Protein AF-A0A8S9V0M6-F1 (afdb_monomer)

InterPro domains:
  IPR008901 Alkaline ceramidase [PF05875] (16-91)
  IPR008901 Alkaline ceramidase [PF05875] (95-167)
  IPR044219 Alkaline ceramidase, plant [PTHR46852] (86-183)

Sequence (195 aa):
MATTNMRSSTPTGYWGPPTSTIDWCELNYEHSFYIAEFWNTISNSLFVLLGLYGLYRSIKMGFEPRFHLQFIGVMVTGFGSAMLHGRLCMHYAEVKDVKARAVARSYVTSSLIGFAFWLMDYHYCHIVRELPINPQGHAWWHMFMGISTYHGPIFMQYVRMEQLKKKVRIHDTCIGIQTIVVENIGPDSPKKPKH

Organism: Phytophthora infestans (NCBI:txid4787)

Secondary structure (DSSP, 8-state):
------------BTTBS---S---SSPTTSS-SS-SSHHHHHHTHHHHHHHHHHHHHHHHTT--HHHHHHHHHHHHHHHHHHHHHHH---HHHH---HHHHHHHHHHHHHHHHHHHHHHHHHHHHHHHHHSSS---HHHHHHHHHHHHHHHHHHHHHHHHHHHTT--EEEEE-TTS-EEEEE----TTPPPPPP-

Radius of gyration: 22.83 Å; Cα contacts (8 Å, |Δi|>4): 213; chains: 1; bounding box: 46×55×74 Å

Foldseek 3Di:
DDDPPPPPPQDAAPLGDQDAPDDDPARQQPPHSQFTRVCQLVVLVVLQVVLVVQLVVCVVVPHDVVSNVVSVVSNVVSVVRNVCRRNSDPPLVVDPDPVLVVLVCLLVVLQVQLVVLVVCCVPVVVVLVPDPDRPPSNVSSVVSVVSNVQSVVQSVVVSSCVSVVFDKDWDQDPVRDTHIDTDDPDVDDDDDDDD

Nearest PDB structures (foldseek):
  6yxh-assembly1_A  TM=4.788E-01  e=1.656E-06  Homo sapiens
  2hr5-assembly1_A  TM=2.733E-01  e=1.697E+00  Pyrococcus furiosus
  8k6n-assembly1_E  TM=1.857E-01  e=1.277E+00  Homo sapiens

pLDDT: mean 81.8, std 14.85, range [33.25, 96.5]

Structure (mmCIF, N/CA/C/O backbone):
data_AF-A0A8S9V0M6-F1
#
_entry.id   AF-A0A8S9V0M6-F1
#
loop_
_atom_site.group_PDB
_atom_site.id
_atom_site.type_symbol
_atom_site.label_atom_id
_atom_site.label_alt_id
_atom_site.label_comp_id
_atom_site.label_asym_id
_atom_site.label_entity_id
_atom_site.label_seq_id
_atom_site.pdbx_PDB_ins_code
_atom_site.Cartn_x
_atom_site.Cartn_y
_atom_site.Cartn_z
_atom_site.occupancy
_atom_site.B_iso_or_equiv
_atom_site.auth_seq_id
_atom_site.auth_comp_id
_atom_site.auth_asym_id
_atom_site.auth_atom_id
_atom_site.pdbx_PDB_model_num
ATOM 1 N N . MET A 1 1 ? -14.446 22.903 46.133 1.00 35.00 1 MET A N 1
ATOM 2 C CA . MET A 1 1 ? -13.955 22.974 44.741 1.00 35.00 1 MET A CA 1
ATOM 3 C C . MET A 1 1 ? -13.812 21.551 44.231 1.00 35.00 1 MET A C 1
ATOM 5 O O . MET A 1 1 ? -12.884 20.867 44.634 1.00 35.00 1 MET A O 1
ATOM 9 N N 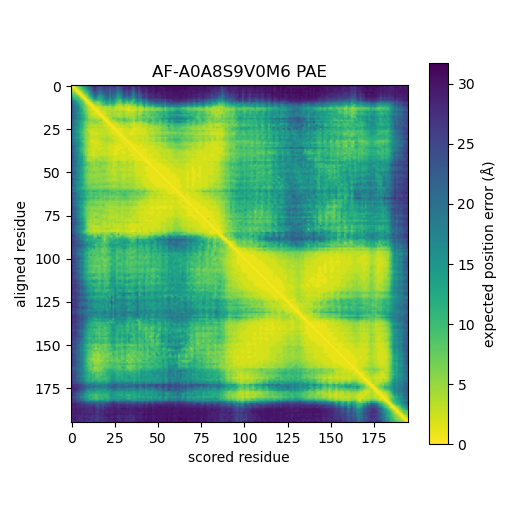. ALA A 1 2 ? -14.787 21.072 43.459 1.00 33.25 2 ALA A N 1
ATOM 10 C CA . ALA A 1 2 ? -14.703 19.769 42.811 1.00 33.25 2 ALA A CA 1
ATOM 11 C C . ALA A 1 2 ? -13.878 19.934 41.530 1.00 33.25 2 ALA A C 1
ATOM 13 O O . ALA A 1 2 ? -14.269 20.683 40.638 1.00 33.25 2 ALA A O 1
ATOM 14 N N . THR A 1 3 ? -12.719 19.288 41.467 1.00 36.12 3 THR A N 1
ATOM 15 C CA . THR A 1 3 ? -11.932 19.149 40.243 1.00 36.12 3 THR A CA 1
ATOM 16 C C . THR A 1 3 ? -12.675 18.192 39.318 1.00 36.12 3 THR A C 1
ATOM 18 O O . THR A 1 3 ? -12.685 16.977 39.513 1.00 36.12 3 THR A O 1
ATOM 21 N N . THR A 1 4 ? -13.365 18.745 38.326 1.00 42.28 4 THR A N 1
ATOM 22 C CA . THR A 1 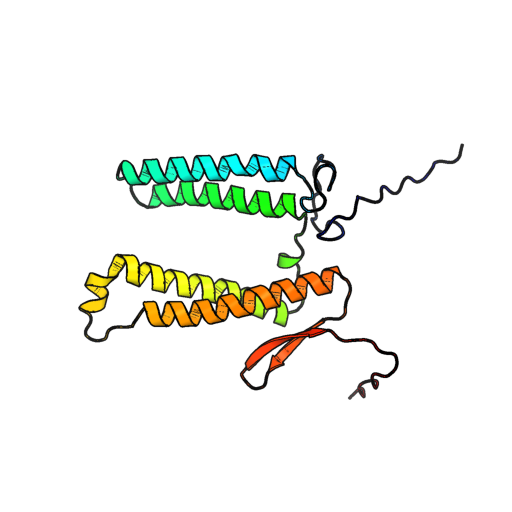4 ? -14.000 17.971 37.264 1.00 42.28 4 THR A CA 1
ATOM 23 C C . THR A 1 4 ? -12.897 17.263 36.485 1.00 42.28 4 THR A C 1
ATOM 25 O O . THR A 1 4 ? -12.119 17.891 35.771 1.00 42.28 4 THR A O 1
ATOM 28 N N . ASN A 1 5 ? -12.812 15.945 36.650 1.00 41.97 5 ASN A N 1
ATOM 29 C CA . ASN A 1 5 ? -11.988 15.062 35.838 1.00 41.97 5 ASN A CA 1
ATOM 30 C C . ASN A 1 5 ? -12.562 15.077 34.408 1.00 41.97 5 ASN A C 1
ATOM 32 O O . ASN A 1 5 ? -13.389 14.239 34.048 1.00 41.97 5 ASN A O 1
ATOM 36 N N . MET A 1 6 ? -12.177 16.069 33.598 1.00 38.78 6 MET A N 1
ATOM 37 C CA . MET A 1 6 ? -12.394 16.045 32.153 1.00 38.78 6 MET A CA 1
ATOM 38 C C . MET A 1 6 ? -11.505 14.947 31.575 1.00 38.78 6 MET A C 1
ATOM 40 O O . MET A 1 6 ? -10.388 15.181 31.125 1.00 38.78 6 MET A O 1
ATOM 44 N N . ARG A 1 7 ? -12.007 13.712 31.590 1.00 40.94 7 ARG A N 1
ATOM 45 C CA . ARG A 1 7 ? -11.573 12.708 30.625 1.00 40.94 7 ARG A CA 1
ATOM 46 C C . ARG A 1 7 ? -12.056 13.238 29.277 1.00 40.94 7 ARG A C 1
ATOM 48 O O . ARG A 1 7 ? -13.242 13.124 28.980 1.00 40.94 7 ARG A O 1
ATOM 55 N N . SER A 1 8 ? -11.182 13.900 28.521 1.00 42.16 8 SER A N 1
ATOM 56 C CA . SER A 1 8 ? -11.472 14.251 27.135 1.00 42.16 8 SER A CA 1
ATOM 57 C C . SER A 1 8 ? -11.743 12.943 26.398 1.00 42.16 8 SER A C 1
ATOM 59 O O . SER A 1 8 ? -10.849 12.147 26.122 1.00 42.16 8 SER A O 1
ATOM 61 N N . SER A 1 9 ? -13.017 12.651 26.160 1.00 54.00 9 SER A N 1
ATOM 62 C CA . SER A 1 9 ? -13.392 11.635 25.195 1.00 54.00 9 SER A CA 1
ATOM 63 C C . SER A 1 9 ? -12.955 12.182 23.845 1.00 54.00 9 SER A C 1
ATOM 65 O O . SER A 1 9 ? -13.624 13.060 23.301 1.00 54.00 9 SER A O 1
ATOM 67 N N . THR A 1 10 ? -11.805 11.734 23.344 1.00 59.00 10 THR A N 1
ATOM 68 C CA . THR A 1 10 ? -11.382 12.029 21.977 1.00 59.00 10 THR A CA 1
ATOM 69 C C . THR A 1 10 ? -12.549 11.679 21.050 1.00 59.00 10 THR A C 1
ATOM 71 O O . THR A 1 10 ? -13.093 10.570 21.167 1.00 59.00 10 THR A O 1
ATOM 74 N N . PRO A 1 11 ? -12.999 12.609 20.187 1.00 67.06 11 PRO A N 1
ATOM 75 C CA . PRO A 1 11 ? -14.086 12.337 19.261 1.00 67.06 11 PRO A CA 1
ATOM 76 C C . PRO A 1 11 ? -13.797 11.048 18.490 1.00 67.06 11 PRO A C 1
ATOM 78 O O . PRO A 1 11 ? -12.725 10.875 17.913 1.00 67.06 11 PRO A O 1
ATOM 81 N N . THR A 1 12 ? -14.726 10.095 18.539 1.00 74.44 12 THR A N 1
ATOM 82 C CA . THR A 1 12 ? -14.559 8.800 17.872 1.00 74.44 12 THR A CA 1
ATOM 83 C C . THR A 1 12 ? -15.137 8.909 16.468 1.00 74.44 12 THR A C 1
ATOM 85 O O . THR A 1 12 ? -16.354 8.929 16.295 1.00 74.44 12 THR A O 1
ATOM 88 N N . GLY A 1 13 ? -14.269 9.024 15.464 1.00 83.00 13 GLY A N 1
ATOM 89 C CA . GLY A 1 13 ? -14.690 9.088 14.067 1.00 83.00 13 GLY A CA 1
ATOM 90 C C . GLY A 1 13 ? -14.870 7.717 13.418 1.00 83.00 13 GLY A C 1
ATOM 91 O O . GLY A 1 13 ? -14.888 6.675 14.082 1.00 83.00 13 GLY A O 1
ATOM 92 N N . TYR A 1 14 ? -14.983 7.703 12.089 1.00 84.62 14 TYR A N 1
ATOM 93 C CA . TYR A 1 14 ? -15.296 6.502 11.304 1.00 84.62 14 TYR A CA 1
ATOM 94 C C . TYR A 1 14 ? -14.352 5.308 11.568 1.00 84.62 14 TYR A C 1
ATOM 96 O O . TYR A 1 14 ? -14.793 4.147 11.616 1.00 84.62 14 TYR A O 1
ATOM 104 N N . TRP A 1 15 ? -13.055 5.577 11.760 1.00 81.50 15 TRP A N 1
ATOM 105 C CA . TRP A 1 15 ? -12.023 4.549 11.954 1.00 81.50 15 TRP A CA 1
ATOM 106 C C . TRP A 1 15 ? -11.965 3.981 13.377 1.00 81.50 15 TRP A C 1
ATOM 108 O O . TRP A 1 15 ? -11.235 3.020 13.609 1.00 81.50 15 TRP A O 1
ATOM 118 N N . GLY A 1 16 ? -12.781 4.500 14.298 1.00 79.38 16 GLY A N 1
ATOM 119 C CA . GLY A 1 16 ? -12.764 4.115 15.705 1.00 79.38 16 GLY A CA 1
ATOM 120 C C . GLY A 1 16 ? -11.790 4.962 16.534 1.00 79.38 16 GLY A C 1
ATOM 121 O O . GLY A 1 16 ? -11.356 6.023 16.080 1.00 79.38 16 GLY A O 1
ATOM 122 N N . PRO A 1 17 ? -11.494 4.544 17.777 1.00 79.19 17 PRO A N 1
ATOM 123 C CA . PRO A 1 17 ? -10.578 5.275 18.643 1.00 79.19 17 PRO A CA 1
ATOM 124 C C . PRO A 1 17 ? -9.154 5.266 18.059 1.00 79.19 17 PRO A C 1
ATOM 126 O O . PRO A 1 17 ? -8.752 4.240 17.501 1.00 79.19 17 PRO A O 1
ATOM 129 N N . PRO A 1 18 ? -8.388 6.362 18.201 1.00 78.44 18 PRO A N 1
ATOM 130 C CA . PRO A 1 18 ? -7.001 6.415 17.753 1.00 78.44 18 PRO A CA 1
ATOM 131 C C . PRO A 1 18 ? -6.157 5.283 18.348 1.00 78.44 18 PRO A C 1
ATOM 133 O O . PRO A 1 18 ? -6.244 5.006 19.546 1.00 78.44 18 PRO A O 1
ATOM 136 N N . THR A 1 19 ? -5.353 4.621 17.512 1.00 77.38 19 THR A N 1
ATOM 137 C CA . THR A 1 19 ? -4.452 3.532 17.939 1.00 77.38 19 THR A CA 1
ATOM 138 C C . THR A 1 19 ? -2.982 3.838 17.664 1.00 77.38 19 THR A C 1
ATOM 140 O O . THR A 1 19 ? -2.138 2.965 17.841 1.00 77.38 19 THR A O 1
ATOM 143 N N . SER A 1 20 ? -2.655 5.028 17.159 1.00 74.44 20 SER A N 1
ATOM 144 C CA . SER A 1 20 ? -1.269 5.467 17.021 1.00 74.44 20 SER A CA 1
ATOM 145 C C . SER A 1 20 ? -0.640 5.693 18.399 1.00 74.44 20 SER A C 1
ATOM 147 O O . SER A 1 20 ? -1.303 6.076 19.360 1.00 74.44 20 SER A O 1
ATOM 149 N N . THR A 1 21 ? 0.668 5.468 18.499 1.00 74.00 21 THR A N 1
ATOM 150 C CA . THR A 1 21 ? 1.438 5.776 19.714 1.00 74.00 21 THR A CA 1
ATOM 151 C C . THR A 1 21 ? 1.637 7.278 19.923 1.00 74.00 21 THR A C 1
ATOM 153 O O . THR A 1 21 ? 1.928 7.703 21.038 1.00 74.00 21 THR A O 1
ATOM 156 N N . ILE A 1 22 ? 1.502 8.067 18.853 1.00 75.81 22 ILE A N 1
ATOM 157 C CA . ILE A 1 22 ? 1.666 9.520 18.830 1.00 75.81 22 ILE A CA 1
ATOM 158 C C . ILE A 1 22 ? 0.393 10.136 18.237 1.00 75.81 22 ILE A C 1
ATOM 160 O O . ILE A 1 22 ? -0.092 9.677 17.200 1.00 75.81 22 ILE A O 1
ATOM 164 N N . ASP A 1 23 ? -0.112 11.166 18.905 1.00 81.81 23 ASP A N 1
ATOM 165 C CA . ASP A 1 23 ? -1.223 12.034 18.502 1.00 81.81 23 ASP A CA 1
ATOM 166 C C . ASP A 1 23 ? -0.656 13.461 18.453 1.00 81.81 23 ASP A C 1
ATOM 168 O O . ASP A 1 23 ? 0.052 13.855 19.391 1.00 81.81 23 ASP A O 1
ATOM 172 N N . TRP A 1 24 ? -0.842 14.191 17.349 1.00 84.25 24 TRP A N 1
ATOM 173 C CA . TRP A 1 24 ? -0.259 15.529 17.216 1.00 84.25 24 TRP A CA 1
ATOM 174 C C . TRP A 1 24 ? -1.202 16.592 17.792 1.00 84.25 24 TRP A C 1
ATOM 176 O O . TRP A 1 24 ? -2.196 16.303 18.446 1.00 84.25 24 TRP A O 1
ATOM 186 N N . CYS A 1 25 ? -0.836 17.865 17.630 1.00 89.62 25 CYS A N 1
ATOM 187 C CA . CYS A 1 25 ? -1.580 18.983 18.212 1.00 89.62 25 CYS A CA 1
ATOM 188 C C . CYS A 1 25 ? -2.951 19.218 17.540 1.00 89.62 25 CYS A C 1
ATOM 190 O O . CYS A 1 25 ? -3.807 19.880 18.121 1.00 89.62 25 CYS A O 1
ATOM 192 N N . GLU A 1 26 ? -3.154 18.728 16.311 1.00 87.75 26 GLU A N 1
ATOM 193 C CA . GLU A 1 26 ? -4.404 18.938 15.575 1.00 87.75 26 GLU A CA 1
ATOM 194 C C . GLU A 1 26 ? -5.555 18.143 16.210 1.00 87.75 26 GLU A C 1
ATOM 196 O O . GLU A 1 26 ? -5.393 16.991 16.604 1.00 87.75 26 GLU A O 1
ATOM 201 N N . LEU A 1 27 ? -6.741 18.752 16.315 1.00 86.88 27 LEU A N 1
ATOM 202 C CA . LEU A 1 27 ? -7.890 18.088 16.920 1.00 86.88 27 LEU A CA 1
ATOM 203 C C . LEU A 1 27 ? -8.448 16.988 16.008 1.00 86.88 27 LEU A C 1
ATOM 205 O O . LEU A 1 27 ? -8.844 17.216 14.864 1.00 86.88 27 LEU A O 1
ATOM 209 N N . ASN A 1 28 ? -8.561 15.790 16.578 1.00 88.81 28 ASN A N 1
ATOM 210 C CA . ASN A 1 28 ? -9.088 14.616 15.897 1.00 88.81 28 ASN A CA 1
ATOM 211 C C . ASN A 1 28 ? -10.569 14.772 15.495 1.00 88.81 28 ASN A C 1
ATOM 213 O O . ASN A 1 28 ? -11.436 15.014 16.336 1.00 88.81 28 ASN A O 1
ATOM 217 N N . TYR A 1 29 ? -10.857 14.533 14.214 1.00 87.56 29 TYR A N 1
ATOM 218 C CA . TYR A 1 29 ? -12.172 14.559 13.568 1.00 87.56 29 TYR A CA 1
ATOM 219 C C . TYR A 1 29 ? -12.923 15.899 13.685 1.00 87.56 29 TYR A C 1
ATOM 221 O O . TYR A 1 29 ? -14.150 15.926 13.580 1.00 87.56 29 TYR A O 1
ATOM 229 N N . GLU A 1 30 ? -12.211 17.018 13.870 1.00 90.12 30 GLU A N 1
ATOM 230 C CA . GLU A 1 30 ? -12.816 18.356 13.980 1.00 90.12 30 GLU A CA 1
ATOM 231 C C . GLU A 1 30 ? -13.500 18.793 12.674 1.00 90.12 30 GLU A C 1
ATOM 233 O O . GLU A 1 30 ? -14.632 19.276 12.678 1.00 90.12 30 GLU A O 1
ATOM 238 N N . HIS A 1 31 ? -12.826 18.589 11.538 1.00 89.94 31 HIS A N 1
ATOM 239 C CA . HIS A 1 31 ? -13.293 19.056 10.228 1.00 89.94 31 HIS A CA 1
ATOM 240 C C . HIS A 1 31 ? -13.968 17.972 9.377 1.00 89.94 31 HIS A C 1
ATOM 242 O O . HIS A 1 31 ? -14.641 18.284 8.394 1.00 89.94 31 HIS A O 1
ATOM 248 N N . SER A 1 32 ? -13.787 16.691 9.709 1.00 89.06 32 SER A N 1
ATOM 249 C CA . SER A 1 32 ? -14.357 15.574 8.954 1.00 89.06 32 SER A CA 1
ATOM 250 C C . SER A 1 32 ? -14.566 14.356 9.841 1.00 89.06 32 SER A C 1
ATOM 252 O O . SER A 1 32 ? -13.700 13.998 10.626 1.00 89.06 32 SER A O 1
ATOM 254 N N . PHE A 1 33 ? -15.674 13.641 9.642 1.00 87.62 33 PHE A N 1
ATOM 255 C CA . PHE A 1 33 ? -15.921 12.356 10.308 1.00 87.62 33 PHE A CA 1
ATOM 256 C C . PHE A 1 33 ? -15.017 11.217 9.790 1.00 87.62 33 PHE A C 1
ATOM 258 O O . PHE A 1 33 ? -14.857 10.189 10.453 1.00 87.62 33 PHE A O 1
ATOM 265 N N . TYR A 1 34 ? -14.426 11.382 8.600 1.00 87.56 34 TYR A N 1
ATOM 266 C CA . TYR A 1 34 ? -13.633 10.347 7.923 1.00 87.56 34 TYR A CA 1
ATOM 267 C C . TYR A 1 34 ? -12.119 10.537 8.044 1.00 87.56 34 TYR A C 1
ATOM 269 O O . TYR A 1 34 ? -11.382 9.578 7.812 1.00 87.56 34 TYR A O 1
ATOM 277 N N .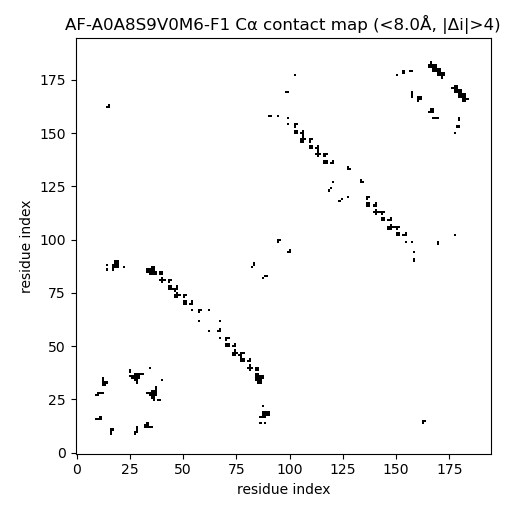 ILE A 1 35 ? -11.665 11.751 8.361 1.00 88.62 35 ILE A N 1
ATOM 278 C CA . ILE A 1 35 ? -10.250 12.125 8.437 1.00 88.62 35 ILE A CA 1
ATOM 279 C C . ILE A 1 35 ? -9.978 12.589 9.866 1.00 88.62 35 ILE A C 1
ATOM 281 O O . ILE A 1 35 ? -10.623 13.535 10.310 1.00 88.62 35 ILE A O 1
ATOM 285 N N . ALA A 1 36 ? -9.060 11.916 10.565 1.00 87.56 36 ALA A N 1
ATOM 286 C CA . ALA A 1 36 ? -8.723 12.240 11.950 1.00 87.56 36 ALA A CA 1
ATOM 287 C C . ALA A 1 36 ? -8.048 13.620 12.047 1.00 87.56 36 ALA A C 1
ATOM 289 O O . ALA A 1 36 ? -8.654 14.541 12.576 1.00 87.56 36 ALA A O 1
ATOM 290 N N . GLU A 1 37 ? -6.871 13.813 11.456 1.00 89.06 37 GLU A N 1
ATOM 291 C CA . GLU A 1 37 ? -6.195 15.120 11.429 1.00 89.06 37 GLU A CA 1
ATOM 292 C C . GLU A 1 37 ? -6.277 15.703 10.010 1.00 89.06 37 GLU A C 1
ATOM 294 O O . GLU A 1 37 ? -5.574 15.268 9.090 1.00 89.06 37 GLU A O 1
ATOM 299 N N . PHE A 1 38 ? -7.212 16.625 9.783 1.00 91.00 38 PHE A N 1
ATOM 300 C CA . PHE A 1 38 ? -7.600 17.097 8.452 1.00 91.00 38 PHE A CA 1
ATOM 301 C C . PHE A 1 38 ? -6.490 17.871 7.733 1.00 91.00 38 PHE A C 1
ATOM 303 O O . PHE A 1 38 ? -6.149 17.549 6.590 1.00 91.00 38 PHE A O 1
ATOM 310 N N . TRP A 1 39 ? -5.898 18.861 8.394 1.00 92.75 39 TRP A N 1
ATOM 311 C CA . TRP A 1 39 ? -4.843 19.707 7.845 1.00 92.75 39 TRP A CA 1
ATOM 312 C C . TRP A 1 39 ? -3.527 18.948 7.705 1.00 92.75 39 TRP A C 1
ATOM 314 O O . TRP A 1 39 ? -2.877 19.039 6.656 1.00 92.75 39 TRP A O 1
ATOM 324 N N . ASN A 1 40 ? -3.173 18.119 8.688 1.00 91.44 40 ASN A N 1
ATOM 325 C CA . ASN A 1 40 ? -2.033 17.212 8.592 1.00 91.44 40 ASN A CA 1
ATOM 326 C C . ASN A 1 40 ? -2.212 16.220 7.433 1.00 91.44 40 ASN A C 1
ATOM 328 O O . ASN A 1 40 ? -1.262 15.939 6.710 1.00 91.44 40 ASN A O 1
ATOM 332 N N . THR A 1 41 ? -3.430 15.749 7.151 1.00 90.75 41 THR A N 1
ATOM 333 C CA . THR A 1 41 ? -3.685 14.877 5.991 1.00 90.75 41 THR A CA 1
ATOM 334 C C . THR A 1 41 ? -3.568 15.625 4.662 1.00 90.75 41 THR A C 1
ATOM 336 O O . THR A 1 41 ? -2.871 15.166 3.759 1.00 90.75 41 THR A O 1
ATOM 339 N N . ILE A 1 42 ? -4.232 16.774 4.510 1.00 93.12 42 ILE A N 1
ATOM 340 C CA . ILE A 1 42 ? -4.304 17.486 3.221 1.00 93.12 42 ILE A CA 1
ATOM 341 C C . ILE A 1 42 ? -2.972 18.125 2.837 1.00 93.12 42 ILE A C 1
ATOM 343 O O . ILE A 1 42 ? -2.620 18.135 1.655 1.00 93.12 42 ILE A O 1
ATOM 347 N N . SER A 1 43 ? -2.201 18.618 3.805 1.00 92.19 43 SER A N 1
ATOM 348 C CA . SER A 1 43 ? -0.883 19.217 3.549 1.00 92.19 43 SER A CA 1
ATOM 349 C C . SER A 1 43 ? 0.090 18.249 2.858 1.00 92.19 43 SER A C 1
ATOM 351 O O . SER A 1 43 ? 0.919 18.675 2.051 1.00 92.19 43 SER A O 1
ATOM 353 N N . ASN A 1 44 ? -0.076 16.935 3.050 1.00 92.94 44 ASN A N 1
ATOM 354 C CA . ASN A 1 44 ? 0.700 15.909 2.351 1.00 92.94 44 ASN A CA 1
ATOM 355 C C . ASN A 1 44 ? 0.462 15.862 0.829 1.00 92.94 44 ASN A C 1
ATOM 357 O O . ASN A 1 44 ? 1.290 15.313 0.098 1.00 92.94 44 ASN A O 1
ATOM 361 N N . SER A 1 45 ? -0.612 16.474 0.315 1.00 91.38 45 SER A N 1
ATOM 362 C CA . SER A 1 45 ? -0.825 16.623 -1.134 1.00 91.38 45 SER A CA 1
ATOM 363 C C . SER A 1 45 ? 0.338 17.346 -1.824 1.00 91.38 45 SER A C 1
ATOM 365 O O . SER A 1 45 ? 0.661 17.031 -2.969 1.00 91.38 45 SER A O 1
ATOM 367 N N . LEU A 1 46 ? 1.037 18.243 -1.116 1.00 92.81 46 LEU A N 1
ATOM 368 C CA . LEU A 1 46 ? 2.185 18.969 -1.652 1.00 92.81 46 LEU A CA 1
ATOM 369 C C . LEU A 1 46 ? 3.360 18.038 -1.989 1.00 92.81 46 LEU A C 1
ATOM 371 O O . LEU A 1 46 ? 3.977 18.197 -3.041 1.00 92.81 46 LEU A O 1
ATOM 375 N N . PHE A 1 47 ? 3.631 17.027 -1.155 1.00 91.56 47 PHE A N 1
ATOM 376 C CA . PHE A 1 47 ? 4.649 16.007 -1.438 1.00 91.56 47 PHE A CA 1
ATOM 377 C C . PHE A 1 47 ? 4.332 15.256 -2.734 1.00 91.56 47 PHE A C 1
ATOM 379 O O . PHE A 1 47 ? 5.216 15.037 -3.562 1.00 91.56 47 PHE A O 1
ATOM 386 N N . VAL A 1 48 ? 3.060 14.897 -2.932 1.00 91.12 48 VAL A N 1
ATOM 387 C CA . VAL A 1 48 ? 2.611 14.171 -4.125 1.00 91.12 48 VAL A CA 1
ATOM 388 C C . VAL A 1 48 ? 2.727 15.048 -5.371 1.00 91.12 48 VAL A C 1
ATOM 390 O O . VAL A 1 48 ? 3.306 14.615 -6.365 1.00 91.12 48 VAL A O 1
ATOM 393 N N . LEU A 1 49 ? 2.233 16.288 -5.322 1.00 94.44 49 LEU A N 1
ATOM 394 C CA . LEU A 1 49 ? 2.260 17.207 -6.465 1.00 94.44 49 LEU A CA 1
ATOM 395 C C . LEU A 1 49 ? 3.690 17.579 -6.878 1.00 94.44 49 LEU A C 1
ATOM 397 O O . LEU A 1 49 ? 4.022 17.528 -8.065 1.00 94.44 49 LEU A O 1
ATOM 401 N N . LEU A 1 50 ? 4.556 17.908 -5.914 1.00 93.62 50 LEU A N 1
ATOM 402 C CA . LEU A 1 50 ? 5.956 18.232 -6.193 1.00 93.62 50 LEU A CA 1
ATOM 403 C C . LEU A 1 50 ? 6.747 17.004 -6.652 1.00 93.62 50 LEU A C 1
ATOM 405 O O . LEU A 1 50 ? 7.570 17.121 -7.560 1.00 93.62 50 LEU A O 1
ATOM 409 N N . GLY A 1 51 ? 6.472 15.827 -6.084 1.00 93.25 51 GLY A N 1
ATOM 410 C CA . GLY A 1 51 ? 7.061 14.567 -6.529 1.00 93.25 51 GLY A CA 1
ATOM 411 C C . GLY A 1 51 ? 6.688 14.226 -7.975 1.00 93.25 51 GLY A C 1
ATOM 412 O O . GLY A 1 51 ? 7.571 13.928 -8.776 1.00 93.25 51 GLY A O 1
ATOM 413 N N . LEU A 1 52 ? 5.410 14.370 -8.349 1.00 95.12 52 LEU A N 1
ATOM 414 C CA . LEU A 1 52 ? 4.939 14.178 -9.727 1.00 95.12 52 LEU A CA 1
ATOM 415 C C . LEU A 1 52 ? 5.596 15.159 -10.701 1.00 95.12 52 LEU A C 1
ATOM 417 O O . LEU A 1 52 ? 6.076 14.754 -11.761 1.00 95.12 52 LEU A O 1
ATOM 421 N N . TYR A 1 53 ? 5.644 16.444 -10.341 1.00 95.75 53 TYR A N 1
ATOM 422 C CA . TYR A 1 53 ? 6.285 17.461 -11.170 1.00 95.75 53 TYR A CA 1
ATOM 423 C C . TYR A 1 53 ? 7.785 17.188 -11.346 1.00 95.75 53 TYR A C 1
ATOM 425 O O . TYR A 1 53 ? 8.294 17.226 -12.469 1.00 95.75 53 TYR A O 1
ATOM 433 N N . GLY A 1 54 ? 8.486 16.858 -10.259 1.00 92.50 54 GLY A N 1
ATOM 434 C CA . GLY A 1 54 ? 9.905 16.511 -10.280 1.00 92.50 54 GLY A CA 1
ATOM 435 C C . GLY A 1 54 ? 10.195 15.273 -11.128 1.00 92.50 54 GLY A C 1
ATOM 436 O O . GLY A 1 54 ? 11.088 15.312 -11.974 1.00 92.50 54 GLY A O 1
ATOM 437 N N . LEU A 1 55 ? 9.385 14.218 -10.992 1.00 94.44 55 LEU A N 1
ATOM 438 C CA . LEU A 1 55 ? 9.485 13.005 -11.804 1.00 94.44 55 LEU A CA 1
ATOM 439 C C . LEU A 1 55 ? 9.266 13.299 -13.294 1.00 94.44 55 LEU A C 1
ATOM 441 O O . LEU A 1 55 ? 10.103 12.930 -14.118 1.00 94.44 55 LEU A O 1
ATOM 445 N N . TYR A 1 56 ? 8.195 14.023 -13.640 1.00 96.19 56 TYR A N 1
ATOM 446 C CA . TYR A 1 56 ? 7.912 14.435 -15.019 1.00 96.19 56 TYR A CA 1
ATOM 447 C C . TYR A 1 56 ? 9.090 15.197 -15.634 1.00 96.19 56 TYR A C 1
ATOM 449 O O . TYR A 1 56 ? 9.538 14.893 -16.742 1.00 96.19 56 TYR A O 1
ATOM 457 N N . ARG A 1 57 ? 9.623 16.181 -14.902 1.00 96.50 57 ARG A N 1
ATOM 458 C CA . ARG A 1 57 ? 10.765 16.988 -15.339 1.00 96.50 57 ARG A CA 1
ATOM 459 C C . ARG A 1 57 ? 12.026 16.135 -15.488 1.00 96.50 57 ARG A C 1
ATOM 461 O O . ARG A 1 57 ? 12.717 16.275 -16.493 1.00 96.50 57 ARG A O 1
ATOM 468 N N . SER A 1 58 ? 12.303 15.253 -14.531 1.00 90.81 58 SER A N 1
ATOM 469 C CA . SER A 1 58 ? 13.472 14.370 -14.532 1.00 90.81 58 SER A CA 1
ATOM 470 C C . SER A 1 58 ? 13.478 13.430 -15.743 1.00 90.81 58 SER A C 1
ATOM 472 O O . SER A 1 58 ? 14.491 13.344 -16.435 1.00 90.81 58 SER A O 1
ATOM 474 N N . ILE A 1 59 ? 12.329 12.821 -16.061 1.00 92.94 59 ILE A N 1
ATOM 475 C CA . ILE A 1 59 ? 12.153 11.978 -17.255 1.00 92.94 59 ILE A CA 1
ATOM 476 C C . ILE A 1 59 ? 12.317 12.811 -18.532 1.00 92.94 59 ILE A C 1
ATOM 478 O O . ILE A 1 59 ? 13.073 12.438 -19.424 1.00 92.94 59 ILE A O 1
ATOM 482 N N . LYS A 1 60 ? 11.653 13.973 -18.619 1.00 94.81 60 LYS A N 1
ATOM 483 C CA . LYS A 1 60 ? 11.695 14.835 -19.814 1.00 94.81 60 LYS A CA 1
ATOM 484 C C . LYS A 1 60 ? 13.102 15.344 -20.144 1.00 94.81 60 LYS A C 1
ATOM 486 O O . LYS A 1 60 ? 13.404 15.577 -21.307 1.00 94.81 60 LYS A O 1
ATOM 491 N N . MET A 1 61 ? 13.941 15.544 -19.130 1.00 94.19 61 MET A N 1
ATOM 492 C CA . MET A 1 61 ? 15.324 16.002 -19.294 1.00 94.19 61 MET A CA 1
ATOM 493 C C . MET A 1 61 ? 16.323 14.852 -19.508 1.00 94.19 61 MET A C 1
ATOM 495 O O . MET A 1 61 ? 17.509 15.120 -19.667 1.00 94.19 61 MET A O 1
ATOM 499 N N . GLY A 1 62 ? 15.870 13.594 -19.525 1.00 92.00 62 GLY A N 1
ATOM 500 C CA . GLY A 1 62 ? 16.729 12.438 -19.796 1.00 92.00 62 GLY A CA 1
ATOM 501 C C . GLY A 1 62 ? 17.709 12.105 -18.670 1.00 92.00 62 GLY A C 1
ATOM 502 O O . GLY A 1 62 ? 18.773 11.549 -18.934 1.00 92.00 62 GLY A O 1
ATOM 503 N N . PHE A 1 63 ? 17.384 12.457 -17.421 1.00 89.56 63 PHE A N 1
ATOM 504 C CA . PHE A 1 63 ? 18.212 12.078 -16.274 1.00 89.56 63 PHE A CA 1
ATOM 505 C C . PHE A 1 63 ? 18.190 10.564 -16.037 1.00 89.56 63 PHE A C 1
ATOM 507 O O . PHE A 1 63 ? 17.240 9.872 -16.390 1.00 89.56 63 PHE A O 1
ATOM 514 N N . GLU A 1 64 ? 19.236 10.052 -15.390 1.00 83.62 64 GLU A N 1
ATOM 515 C CA . GLU A 1 64 ? 19.359 8.626 -15.091 1.00 83.62 64 GLU A CA 1
ATOM 516 C C . GLU A 1 64 ? 18.252 8.132 -14.131 1.00 83.62 64 GLU A C 1
ATOM 518 O O . GLU A 1 64 ? 17.868 8.862 -13.207 1.00 83.62 64 GLU A O 1
ATOM 523 N N . PRO A 1 65 ? 17.805 6.862 -14.236 1.00 82.88 65 PRO A N 1
ATOM 524 C CA . PRO A 1 65 ? 16.685 6.330 -13.447 1.00 82.88 65 PRO A CA 1
ATOM 525 C C . PRO A 1 65 ? 16.828 6.449 -11.923 1.00 82.88 65 PRO A C 1
ATOM 527 O O . PRO A 1 65 ? 15.832 6.561 -11.207 1.00 82.88 65 PRO A O 1
ATOM 530 N N . ARG A 1 66 ? 18.064 6.479 -11.407 1.00 81.88 66 ARG A N 1
ATOM 531 C CA . ARG A 1 66 ? 18.343 6.699 -9.977 1.00 81.88 66 ARG A CA 1
ATOM 532 C C . ARG A 1 66 ? 17.773 8.019 -9.449 1.00 81.88 66 ARG A C 1
ATOM 534 O O . ARG A 1 66 ? 17.354 8.072 -8.297 1.00 81.88 66 ARG A O 1
ATOM 541 N N . PHE A 1 67 ? 17.700 9.055 -10.283 1.00 80.25 67 PHE A N 1
ATOM 542 C CA . PHE A 1 67 ? 17.123 10.347 -9.907 1.00 80.25 67 PHE A CA 1
ATOM 543 C C . PHE A 1 67 ? 15.591 10.315 -9.905 1.00 80.25 67 PHE A C 1
ATOM 545 O O . PHE A 1 67 ? 14.957 10.969 -9.083 1.00 80.25 67 PHE A O 1
ATOM 552 N N . HIS A 1 68 ? 14.973 9.498 -10.762 1.00 87.69 68 HIS A N 1
ATOM 553 C CA . HIS A 1 68 ? 13.521 9.296 -10.754 1.00 87.69 68 HIS A CA 1
ATOM 554 C C . HIS A 1 68 ? 13.062 8.631 -9.452 1.00 87.69 68 HIS A C 1
ATOM 556 O O . HIS A 1 68 ? 12.043 9.020 -8.879 1.00 87.69 68 HIS A O 1
ATOM 562 N N . LEU A 1 69 ? 13.851 7.673 -8.949 1.00 79.56 69 LEU A N 1
ATOM 563 C CA . LEU A 1 69 ? 13.561 6.963 -7.705 1.00 79.56 69 LEU A CA 1
ATOM 564 C C . LEU A 1 69 ? 13.469 7.909 -6.498 1.00 79.56 69 LEU A C 1
ATOM 566 O O . LEU A 1 69 ? 12.658 7.679 -5.604 1.00 79.56 69 LEU A O 1
ATOM 570 N N . GLN A 1 70 ? 14.238 9.002 -6.492 1.00 83.31 70 GLN A N 1
ATOM 571 C CA . GLN A 1 70 ? 14.177 10.014 -5.434 1.00 83.31 70 GLN A CA 1
ATOM 572 C C . GLN A 1 70 ? 12.812 10.716 -5.407 1.00 83.31 70 GLN A C 1
ATOM 574 O O . GLN A 1 70 ? 12.198 10.818 -4.347 1.00 83.31 70 GLN A O 1
ATOM 579 N N . PHE A 1 71 ? 12.295 11.134 -6.567 1.00 89.81 71 PHE A N 1
ATOM 580 C CA . PHE A 1 71 ? 10.977 11.774 -6.664 1.00 89.81 71 PHE A CA 1
ATOM 581 C C . PHE A 1 71 ? 9.829 10.809 -6.349 1.00 89.81 71 PHE A C 1
ATOM 583 O O . PHE A 1 71 ? 8.870 11.196 -5.683 1.00 89.81 71 PHE A O 1
ATOM 590 N N . ILE A 1 72 ? 9.957 9.538 -6.744 1.00 88.56 72 ILE A N 1
ATOM 591 C CA . ILE A 1 72 ? 9.024 8.478 -6.334 1.00 88.56 72 ILE A CA 1
ATOM 592 C C . ILE A 1 72 ? 9.043 8.316 -4.807 1.00 88.56 72 ILE A C 1
ATOM 594 O O . ILE A 1 72 ? 7.985 8.245 -4.184 1.00 88.56 72 ILE A O 1
ATOM 598 N N . GLY A 1 73 ? 10.226 8.326 -4.185 1.00 82.44 73 GLY A N 1
ATOM 599 C CA . GLY A 1 73 ? 10.376 8.277 -2.730 1.00 82.44 73 GLY A CA 1
ATOM 600 C C . GLY A 1 73 ? 9.662 9.428 -2.014 1.00 82.44 73 GLY A C 1
ATOM 601 O O . GLY A 1 73 ? 8.963 9.193 -1.032 1.00 82.44 73 GLY A O 1
ATOM 602 N N . VAL A 1 74 ? 9.754 10.655 -2.539 1.00 88.75 74 VAL A N 1
ATOM 603 C CA . VAL A 1 74 ? 9.022 11.822 -2.004 1.00 88.75 74 VAL A CA 1
ATOM 604 C C . VAL A 1 74 ? 7.508 11.595 -2.032 1.00 88.75 74 VAL A C 1
ATOM 606 O O . VAL A 1 74 ? 6.828 11.863 -1.040 1.00 88.75 74 VAL A O 1
ATOM 609 N N . MET A 1 75 ? 6.976 11.054 -3.134 1.00 92.31 75 MET A N 1
ATOM 610 C CA . MET A 1 75 ? 5.549 10.732 -3.239 1.00 92.31 75 MET A CA 1
ATOM 611 C C . MET A 1 75 ? 5.138 9.660 -2.223 1.00 92.31 75 MET A C 1
ATOM 613 O O . MET A 1 75 ? 4.118 9.820 -1.557 1.00 92.31 75 MET A O 1
ATOM 617 N N . VAL A 1 76 ? 5.935 8.595 -2.070 1.00 88.31 76 VAL A N 1
ATOM 618 C CA . VAL A 1 76 ? 5.682 7.521 -1.091 1.00 88.31 76 VAL A CA 1
ATOM 619 C C . VAL A 1 76 ? 5.642 8.072 0.335 1.00 88.31 76 VAL A C 1
ATOM 621 O O . VAL A 1 76 ? 4.724 7.736 1.083 1.00 88.31 76 VAL A O 1
ATOM 624 N N . THR A 1 77 ? 6.572 8.959 0.696 1.00 88.06 77 THR A N 1
ATOM 625 C CA . THR A 1 77 ? 6.577 9.641 1.999 1.00 88.06 77 THR A CA 1
ATOM 626 C C . THR A 1 77 ? 5.290 10.439 2.222 1.00 88.06 77 THR A C 1
ATOM 628 O O . THR A 1 77 ? 4.660 10.294 3.269 1.00 88.06 77 THR A O 1
ATOM 631 N N . GLY A 1 78 ? 4.856 11.221 1.227 1.00 88.75 78 GLY A N 1
ATOM 632 C CA . GLY A 1 78 ? 3.613 11.997 1.301 1.00 88.75 78 GLY A CA 1
ATOM 633 C C . GLY A 1 78 ? 2.368 11.125 1.465 1.00 88.75 78 GLY A C 1
ATOM 634 O O . GLY A 1 78 ? 1.551 11.365 2.351 1.00 88.75 78 GLY A O 1
ATOM 635 N N . PHE A 1 79 ? 2.239 10.071 0.656 1.00 87.94 79 PHE A N 1
ATOM 636 C CA . PHE A 1 79 ? 1.116 9.135 0.762 1.00 87.94 79 PHE A CA 1
ATOM 637 C C . PHE A 1 79 ? 1.093 8.399 2.106 1.00 87.94 79 PHE A C 1
ATOM 639 O O . PHE A 1 79 ? 0.033 8.295 2.723 1.00 87.94 79 PHE A O 1
ATOM 646 N N . GLY A 1 80 ? 2.246 7.917 2.581 1.00 84.94 80 GLY A N 1
ATOM 647 C CA . GLY A 1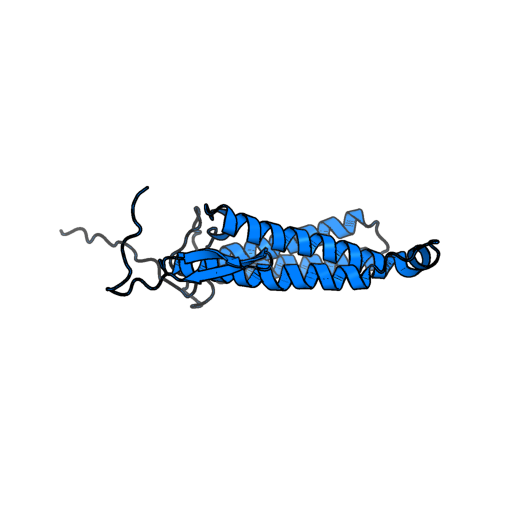 80 ? 2.347 7.235 3.872 1.00 84.94 80 GLY A CA 1
ATOM 648 C C . GLY A 1 80 ? 1.952 8.142 5.039 1.00 84.94 80 GLY A C 1
ATOM 649 O O . GLY A 1 80 ? 1.146 7.749 5.882 1.00 84.94 80 GLY A O 1
ATOM 650 N N . SER A 1 81 ? 2.456 9.376 5.036 1.00 86.69 81 SER A N 1
ATOM 651 C CA . SER A 1 81 ? 2.121 10.403 6.026 1.00 86.69 81 SER A CA 1
ATOM 652 C C . SER A 1 81 ? 0.625 10.755 6.004 1.00 86.69 81 SER A C 1
ATOM 654 O O . SER A 1 81 ? -0.037 10.697 7.040 1.00 86.69 81 SER A O 1
ATOM 656 N N . ALA A 1 82 ? 0.037 10.983 4.821 1.00 88.25 82 ALA A N 1
ATOM 657 C CA . ALA A 1 82 ? -1.398 11.257 4.681 1.00 88.25 82 ALA A CA 1
ATOM 658 C C . ALA A 1 82 ? -2.273 10.115 5.225 1.00 88.25 82 ALA A C 1
ATOM 660 O O . ALA A 1 82 ? -3.294 10.353 5.868 1.00 88.25 82 ALA A O 1
ATOM 661 N N . MET A 1 83 ? -1.883 8.859 4.981 1.00 85.12 83 MET A N 1
ATOM 662 C CA . MET A 1 83 ? -2.614 7.697 5.491 1.00 85.12 83 MET A CA 1
ATOM 663 C C . MET A 1 83 ? -2.550 7.585 7.017 1.00 85.12 83 MET A C 1
ATOM 665 O O . MET A 1 83 ? -3.551 7.198 7.627 1.00 85.12 83 MET A O 1
ATOM 669 N N . LEU A 1 84 ? -1.401 7.913 7.616 1.00 83.94 84 LEU A N 1
ATOM 670 C CA . LEU A 1 84 ? -1.216 7.912 9.065 1.00 83.94 84 LEU A CA 1
ATOM 671 C C . LEU A 1 84 ? -2.092 8.982 9.723 1.00 83.94 84 LEU A C 1
ATOM 673 O O . LEU A 1 84 ? -2.917 8.636 10.562 1.00 83.94 84 LEU A O 1
ATOM 677 N N . HIS A 1 85 ? -1.973 10.239 9.293 1.00 83.12 85 HIS A N 1
ATOM 678 C CA . HIS A 1 85 ? -2.745 11.363 9.837 1.00 83.12 85 HIS A CA 1
ATOM 679 C C . HIS A 1 85 ? -4.251 11.232 9.564 1.00 83.12 85 HIS A C 1
ATOM 681 O O . HIS A 1 85 ? -5.084 11.559 10.406 1.00 83.12 85 HIS A O 1
ATOM 687 N N . GLY A 1 86 ? -4.628 10.669 8.413 1.00 78.94 86 GLY A N 1
ATOM 688 C CA . GLY A 1 86 ? -6.036 10.535 8.054 1.00 78.94 86 GLY A CA 1
ATOM 689 C C . GLY A 1 86 ? -6.780 9.473 8.857 1.00 78.94 86 GLY A C 1
ATOM 690 O O . GLY A 1 86 ? -7.991 9.587 9.040 1.00 78.94 86 GLY A O 1
ATOM 691 N N . ARG A 1 87 ? -6.082 8.439 9.341 1.00 75.81 87 ARG A N 1
ATOM 692 C CA . ARG A 1 87 ? -6.710 7.317 10.062 1.00 75.81 87 ARG A CA 1
ATOM 693 C C . ARG A 1 87 ? -6.320 7.221 11.531 1.00 75.81 87 ARG A C 1
ATOM 695 O O . ARG A 1 87 ? -7.027 6.542 12.269 1.00 75.81 87 ARG A O 1
ATOM 702 N N . LEU A 1 88 ? -5.182 7.798 11.920 1.00 64.00 88 LEU A N 1
ATOM 703 C CA . LEU A 1 88 ? -4.520 7.611 13.217 1.00 64.00 88 LEU A CA 1
ATOM 704 C C . LEU A 1 88 ? -4.464 6.136 13.663 1.00 64.00 88 LEU A C 1
ATOM 706 O O . LEU A 1 88 ? -4.651 5.787 14.830 1.00 64.00 88 LEU A O 1
ATOM 710 N N . CYS A 1 89 ? -4.260 5.236 12.697 1.00 64.06 89 CYS A N 1
ATOM 711 C CA . CYS A 1 89 ? -4.426 3.803 12.896 1.00 64.06 89 CYS A CA 1
ATOM 712 C C . CYS A 1 89 ? -3.179 3.035 12.463 1.00 64.06 89 CYS A C 1
ATOM 714 O O . CYS A 1 89 ? -2.983 2.751 11.280 1.00 64.06 89 CYS A O 1
ATOM 716 N N . MET A 1 90 ? -2.365 2.652 13.450 1.00 63.41 90 MET A N 1
ATOM 717 C CA . MET A 1 90 ? -1.216 1.760 13.256 1.00 63.41 90 MET A CA 1
ATOM 718 C C . MET A 1 90 ? -1.586 0.272 13.359 1.00 63.41 90 MET A C 1
ATOM 720 O O . MET A 1 90 ? -0.741 -0.599 13.162 1.00 63.41 90 MET A O 1
ATOM 724 N N . HIS A 1 91 ? -2.862 -0.036 13.617 1.00 62.44 91 HIS A N 1
ATOM 725 C CA . HIS A 1 91 ? -3.344 -1.391 13.904 1.00 62.44 91 HIS A CA 1
ATOM 726 C C . HIS A 1 91 ? -2.943 -2.418 12.834 1.00 62.44 91 HIS A C 1
ATOM 728 O O . HIS A 1 91 ? -2.614 -3.552 13.163 1.00 62.44 91 HIS A O 1
ATOM 734 N N . TYR A 1 92 ? -2.871 -2.013 11.560 1.00 66.88 92 TYR A N 1
ATOM 735 C CA . TYR A 1 92 ? -2.411 -2.862 10.452 1.00 66.88 92 TYR A CA 1
ATOM 736 C C . TYR A 1 92 ? -0.999 -3.439 10.655 1.00 66.88 92 TYR A C 1
ATOM 738 O O . TYR A 1 92 ? -0.731 -4.558 10.218 1.00 66.88 92 TYR A O 1
ATOM 746 N N . ALA A 1 93 ? -0.100 -2.702 11.313 1.00 66.69 93 ALA A N 1
ATOM 747 C CA . ALA A 1 93 ? 1.265 -3.145 11.603 1.00 66.69 93 ALA A CA 1
ATOM 748 C C . ALA A 1 93 ? 1.377 -3.924 12.925 1.00 66.69 93 ALA A C 1
ATOM 750 O O . ALA A 1 93 ? 2.339 -4.667 13.1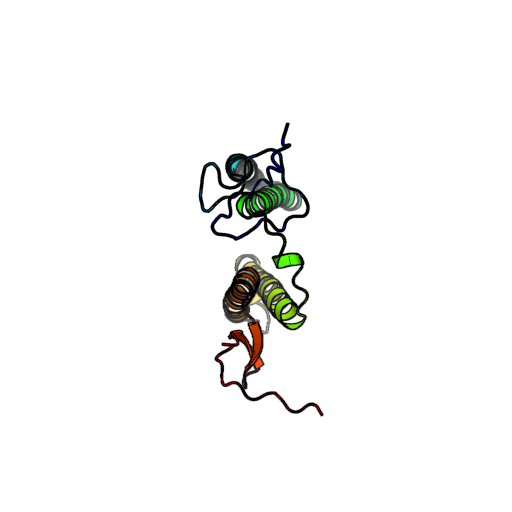21 1.00 66.69 93 ALA A O 1
ATOM 751 N N . GLU A 1 94 ? 0.388 -3.788 13.810 1.00 73.69 94 GLU A N 1
ATOM 752 C CA . GLU A 1 94 ? 0.382 -4.390 15.148 1.00 73.69 94 GLU A CA 1
ATOM 753 C C . GLU A 1 94 ? -0.451 -5.674 15.249 1.00 73.69 94 GLU A C 1
ATOM 755 O O . GLU A 1 94 ? -0.456 -6.315 16.304 1.00 73.69 94 GLU A O 1
ATOM 760 N N . VAL A 1 95 ? -1.117 -6.095 14.164 1.00 81.62 95 VAL A N 1
ATOM 761 C CA . VAL A 1 95 ? -1.882 -7.350 14.128 1.00 81.62 95 VAL A CA 1
ATOM 762 C C . VAL A 1 95 ? -1.011 -8.514 14.616 1.00 81.62 95 VAL A C 1
ATOM 764 O O . VAL A 1 95 ? 0.014 -8.848 14.015 1.00 81.62 95 VAL A O 1
ATOM 767 N N . LYS A 1 96 ? -1.427 -9.154 15.716 1.00 83.69 96 LYS A N 1
ATOM 768 C CA . LYS A 1 96 ? -0.697 -10.277 16.335 1.00 83.69 96 LYS A CA 1
ATOM 769 C C . LYS A 1 96 ? -1.051 -11.635 15.727 1.00 83.69 96 LYS A C 1
ATOM 771 O O . LYS A 1 96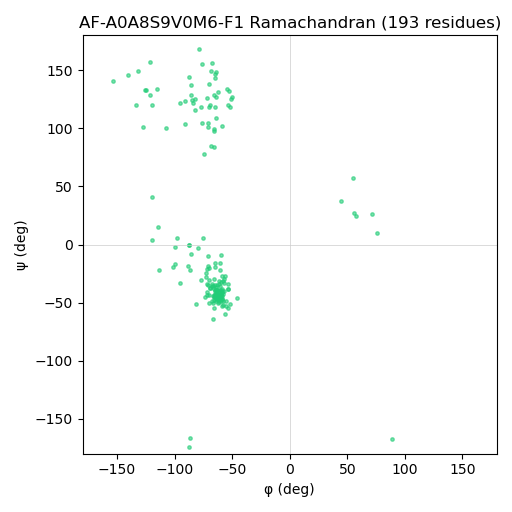 ? -0.252 -12.563 15.833 1.00 83.69 96 LYS A O 1
ATOM 776 N N . ASP A 1 97 ? -2.215 -11.757 15.088 1.00 86.50 97 ASP A N 1
ATOM 777 C CA . ASP A 1 97 ? -2.664 -13.007 14.469 1.00 86.50 97 ASP A CA 1
ATOM 778 C C . ASP A 1 97 ? -1.739 -13.401 13.304 1.00 86.50 97 ASP A C 1
ATOM 780 O O . ASP A 1 97 ? -1.596 -12.687 12.308 1.00 86.50 97 ASP A O 1
ATOM 784 N N . VAL A 1 98 ? -1.105 -14.568 13.438 1.00 89.00 98 VAL A N 1
ATOM 785 C CA . VAL A 1 98 ? -0.160 -15.124 12.462 1.00 89.00 98 VAL A CA 1
ATOM 786 C C . VAL A 1 98 ? -0.818 -15.335 11.098 1.00 89.00 98 VAL A C 1
ATOM 788 O O . VAL A 1 98 ? -0.189 -15.059 10.076 1.00 89.00 98 VAL A O 1
ATOM 791 N N . LYS A 1 99 ? -2.079 -15.780 11.060 1.00 89.69 99 LYS A N 1
ATOM 792 C CA . LYS A 1 99 ? -2.810 -16.010 9.810 1.00 89.69 99 LYS A CA 1
ATOM 793 C C . LYS A 1 99 ? -3.177 -14.695 9.139 1.00 89.69 99 LYS A C 1
ATOM 795 O O . LYS A 1 99 ? -2.949 -14.549 7.944 1.00 89.69 99 LYS A O 1
ATOM 800 N N . ALA A 1 100 ? -3.654 -13.708 9.895 1.00 88.12 100 ALA A N 1
ATOM 801 C CA . ALA A 1 100 ? -3.932 -12.380 9.344 1.00 88.12 100 ALA A CA 1
ATOM 802 C C . ALA A 1 100 ? -2.657 -11.720 8.781 1.00 88.12 100 ALA A C 1
ATOM 804 O O . ALA A 1 100 ? -2.676 -11.147 7.691 1.00 88.12 100 ALA A O 1
ATOM 805 N N . ARG A 1 101 ? -1.515 -11.880 9.465 1.00 89.44 101 ARG A N 1
ATOM 806 C CA . ARG A 1 101 ? -0.204 -11.446 8.951 1.00 89.44 101 ARG A CA 1
ATOM 807 C C . ARG A 1 101 ? 0.221 -12.205 7.696 1.00 89.44 101 ARG A C 1
ATOM 809 O O . ARG A 1 101 ? 0.858 -11.611 6.829 1.00 89.44 101 ARG A O 1
ATOM 816 N N . ALA A 1 102 ? -0.088 -13.498 7.593 1.00 90.44 102 ALA A N 1
ATOM 817 C CA . ALA A 1 102 ? 0.188 -14.287 6.395 1.00 90.44 102 ALA A CA 1
ATOM 818 C C . ALA A 1 102 ? -0.635 -13.789 5.195 1.00 90.44 102 ALA A C 1
ATOM 820 O O . ALA A 1 102 ? -0.053 -13.567 4.134 1.00 90.44 102 ALA A O 1
ATOM 821 N N . VAL A 1 103 ? -1.929 -13.497 5.386 1.00 90.31 103 VAL A N 1
ATOM 822 C CA . VAL A 1 103 ? -2.792 -12.866 4.367 1.00 90.31 103 VAL A CA 1
ATOM 823 C C . VAL A 1 103 ? -2.210 -11.517 3.929 1.00 90.31 103 VAL A C 1
ATOM 825 O O . VAL A 1 103 ? -2.034 -11.281 2.735 1.00 90.31 103 VAL A O 1
ATOM 828 N N . ALA A 1 104 ? -1.831 -10.653 4.877 1.00 89.50 104 ALA A N 1
ATOM 829 C CA . ALA A 1 104 ? -1.232 -9.350 4.574 1.00 89.50 104 ALA A CA 1
ATOM 830 C C . ALA A 1 104 ? 0.091 -9.474 3.797 1.00 89.50 104 ALA A C 1
ATOM 832 O O . ALA A 1 104 ? 0.315 -8.770 2.812 1.00 89.50 104 ALA A O 1
ATOM 833 N N . ARG A 1 105 ? 0.968 -10.402 4.202 1.00 89.88 105 ARG A N 1
ATOM 834 C CA . ARG A 1 105 ? 2.216 -10.696 3.481 1.00 89.88 105 ARG A CA 1
ATOM 835 C C . ARG A 1 105 ? 1.942 -11.228 2.083 1.00 89.88 105 ARG A C 1
ATOM 837 O O . ARG A 1 105 ? 2.614 -10.807 1.147 1.00 89.88 105 ARG A O 1
ATOM 844 N N . SER A 1 106 ? 0.965 -12.118 1.927 1.00 91.25 106 SER A N 1
ATOM 845 C CA . SER A 1 106 ? 0.570 -12.642 0.622 1.00 91.25 106 SER A CA 1
ATOM 846 C C . SER A 1 106 ? 0.058 -11.526 -0.290 1.00 91.25 106 SER A C 1
ATOM 848 O O . SER A 1 106 ? 0.508 -11.436 -1.428 1.00 91.25 106 SER A O 1
ATOM 850 N N . TYR A 1 107 ? -0.780 -10.615 0.217 1.00 91.06 107 TYR A N 1
ATOM 851 C CA . TYR A 1 107 ? -1.228 -9.425 -0.514 1.00 91.06 107 TYR A CA 1
ATOM 852 C C . TYR A 1 107 ? -0.051 -8.581 -1.027 1.00 91.06 107 TYR A C 1
ATOM 854 O O . TYR A 1 107 ? 0.045 -8.312 -2.225 1.00 91.06 107 TYR A O 1
ATOM 862 N N . VAL A 1 108 ? 0.884 -8.207 -0.147 1.00 89.94 108 VAL A N 1
ATOM 863 C CA . VAL A 1 108 ? 2.027 -7.356 -0.527 1.00 89.94 108 VAL A CA 1
ATOM 864 C C . VAL A 1 108 ? 2.959 -8.076 -1.503 1.00 89.94 108 VAL A C 1
ATOM 866 O O . VAL A 1 108 ? 3.317 -7.522 -2.538 1.00 89.94 108 VAL A O 1
ATOM 869 N N . THR A 1 109 ? 3.334 -9.321 -1.204 1.00 92.75 109 THR A N 1
ATOM 870 C CA . THR A 1 109 ? 4.282 -10.083 -2.034 1.00 92.75 109 THR A CA 1
ATOM 871 C C . THR A 1 109 ? 3.722 -10.387 -3.420 1.00 92.75 109 THR A C 1
ATOM 873 O O . THR A 1 109 ? 4.412 -10.144 -4.406 1.00 92.75 109 THR A O 1
ATOM 876 N N . SER A 1 110 ? 2.467 -10.838 -3.522 1.00 91.56 110 SER A N 1
ATOM 877 C CA . SER A 1 110 ? 1.819 -11.080 -4.820 1.00 91.56 110 SER A CA 1
ATOM 878 C C . SER A 1 110 ? 1.671 -9.796 -5.638 1.00 91.56 110 SER A C 1
ATOM 880 O O . SER A 1 110 ? 1.951 -9.814 -6.832 1.00 91.56 110 SER A O 1
ATOM 882 N N . SER A 1 111 ? 1.347 -8.661 -5.007 1.00 92.69 111 SER A N 1
ATOM 883 C CA . SER A 1 111 ? 1.299 -7.361 -5.696 1.00 92.69 111 SER A CA 1
ATOM 884 C C . SER A 1 111 ? 2.649 -6.976 -6.304 1.00 92.69 111 SER A C 1
ATOM 886 O O . SER A 1 111 ? 2.711 -6.553 -7.456 1.00 92.69 111 SER A O 1
ATOM 888 N N . LEU A 1 112 ? 3.739 -7.139 -5.544 1.00 93.25 112 LEU A N 1
ATOM 889 C CA . LEU A 1 112 ? 5.091 -6.805 -6.003 1.00 93.25 112 LEU A CA 1
ATOM 890 C C . LEU A 1 112 ? 5.557 -7.727 -7.135 1.00 93.25 112 LEU A C 1
ATOM 892 O O . LEU A 1 112 ? 6.090 -7.245 -8.133 1.00 93.25 112 LEU A O 1
ATOM 896 N N . ILE A 1 113 ? 5.328 -9.037 -6.999 1.00 94.69 113 ILE A N 1
ATOM 897 C CA . ILE A 1 113 ? 5.677 -10.024 -8.030 1.00 94.69 113 ILE A CA 1
ATOM 898 C C . ILE A 1 113 ? 4.882 -9.755 -9.306 1.00 94.69 113 ILE A C 1
ATOM 900 O O . ILE A 1 113 ? 5.460 -9.705 -10.390 1.00 94.69 113 ILE A O 1
ATOM 904 N N . GLY A 1 114 ? 3.573 -9.530 -9.178 1.00 93.06 114 GLY A N 1
ATOM 905 C CA . GLY A 1 114 ? 2.742 -9.132 -10.300 1.00 93.06 114 GLY A CA 1
ATOM 906 C C . GLY A 1 114 ? 3.324 -7.900 -10.990 1.00 93.06 114 GLY A C 1
ATOM 907 O O . GLY A 1 114 ? 3.567 -7.932 -12.196 1.00 93.06 114 GLY A O 1
ATOM 908 N N . PHE A 1 115 ? 3.570 -6.824 -10.243 1.00 90.62 115 PHE A N 1
ATOM 909 C CA . PHE A 1 115 ? 4.013 -5.563 -10.837 1.00 90.62 115 PHE A CA 1
ATOM 910 C C . PHE A 1 115 ? 5.355 -5.714 -11.560 1.00 90.62 115 PHE A C 1
ATOM 912 O O . PHE A 1 115 ? 5.548 -5.123 -12.620 1.00 90.62 115 PHE A O 1
ATOM 919 N N . ALA A 1 116 ? 6.246 -6.569 -11.052 1.00 92.81 116 ALA A N 1
ATOM 920 C CA . ALA A 1 116 ? 7.481 -6.927 -11.738 1.00 92.81 116 ALA A CA 1
ATOM 921 C C . ALA A 1 116 ? 7.225 -7.625 -13.088 1.00 92.81 116 ALA A C 1
ATOM 923 O O . ALA A 1 116 ? 7.837 -7.243 -14.085 1.00 92.81 116 ALA A O 1
ATOM 924 N N . PHE A 1 117 ? 6.299 -8.590 -13.156 1.00 93.56 117 PHE A N 1
ATOM 925 C CA . PHE A 1 117 ? 5.910 -9.225 -14.424 1.00 93.56 117 PHE A CA 1
ATOM 926 C C . PHE A 1 117 ? 5.268 -8.236 -15.402 1.00 93.56 117 PHE A C 1
ATOM 928 O O . PHE A 1 117 ? 5.562 -8.278 -16.595 1.00 93.56 117 PHE A O 1
ATOM 935 N N . TRP A 1 118 ? 4.440 -7.314 -14.907 1.00 91.06 118 TRP A N 1
ATOM 936 C CA . TRP A 1 118 ? 3.848 -6.263 -15.734 1.00 91.06 118 TRP A CA 1
ATOM 937 C C . TRP A 1 118 ? 4.904 -5.307 -16.298 1.00 91.06 118 TRP A C 1
ATOM 939 O O . TRP A 1 118 ? 4.891 -5.016 -17.492 1.00 91.06 118 TRP A O 1
ATOM 949 N N . LEU A 1 119 ? 5.851 -4.858 -15.467 1.00 88.44 119 LEU A N 1
ATOM 950 C CA . LEU A 1 119 ? 6.964 -4.015 -15.909 1.00 88.44 119 LEU A CA 1
ATOM 951 C C . LEU A 1 119 ? 7.851 -4.731 -16.927 1.00 88.44 119 LEU A C 1
ATOM 953 O O . LEU A 1 119 ? 8.295 -4.107 -17.890 1.00 88.44 119 LEU A O 1
ATOM 957 N N . MET A 1 120 ? 8.107 -6.025 -16.719 1.00 88.56 120 MET A N 1
ATOM 958 C CA . MET A 1 120 ? 8.873 -6.839 -17.654 1.00 88.56 120 MET A CA 1
ATOM 959 C C . MET A 1 120 ? 8.204 -6.868 -19.029 1.00 88.56 120 MET A C 1
ATOM 961 O O . MET A 1 120 ? 8.860 -6.586 -20.030 1.00 88.56 120 MET A O 1
ATOM 965 N N . ASP A 1 121 ? 6.902 -7.139 -19.071 1.00 87.31 121 ASP A N 1
ATOM 966 C CA . ASP A 1 121 ? 6.143 -7.147 -20.318 1.00 87.31 121 ASP A CA 1
ATOM 967 C C . ASP A 1 121 ? 6.036 -5.754 -20.947 1.00 87.31 121 ASP A C 1
ATOM 969 O O . ASP A 1 121 ? 6.101 -5.635 -22.165 1.00 87.31 121 ASP A O 1
ATOM 973 N N . TYR A 1 122 ? 5.919 -4.687 -20.155 1.00 83.69 122 TYR A N 1
ATOM 974 C CA . TYR A 1 122 ? 5.835 -3.325 -20.684 1.00 83.69 122 TYR A CA 1
ATOM 975 C C . TYR A 1 122 ? 7.167 -2.839 -21.286 1.00 83.69 122 TYR A C 1
ATOM 977 O O . TYR A 1 122 ? 7.175 -2.253 -22.367 1.00 83.69 122 TYR A O 1
ATOM 985 N N . HIS A 1 123 ? 8.299 -3.088 -20.616 1.00 89.81 123 HIS A N 1
ATOM 986 C CA . HIS A 1 123 ? 9.605 -2.548 -21.022 1.00 89.81 123 HIS A CA 1
ATOM 987 C C . HIS A 1 123 ? 10.448 -3.495 -21.880 1.00 89.81 123 HIS A C 1
ATOM 989 O O . HIS A 1 123 ? 11.193 -3.032 -22.742 1.00 89.81 123 HIS A O 1
ATOM 995 N N . TYR A 1 124 ? 10.352 -4.806 -21.657 1.00 89.00 124 TYR A N 1
ATOM 996 C CA . TYR A 1 124 ? 11.244 -5.798 -22.265 1.00 89.00 124 TYR A CA 1
ATOM 997 C C . TYR A 1 124 ? 10.527 -6.748 -23.232 1.00 89.00 124 TYR A C 1
ATOM 999 O O . TYR A 1 124 ? 11.112 -7.751 -23.633 1.00 89.00 124 TYR A O 1
ATOM 1007 N N . CYS A 1 125 ? 9.301 -6.424 -23.670 1.00 87.69 125 CYS A N 1
ATOM 1008 C CA . CYS A 1 125 ? 8.510 -7.235 -24.608 1.00 87.69 125 CYS A CA 1
ATOM 1009 C C . CYS A 1 125 ? 9.316 -7.724 -25.818 1.00 87.69 125 CYS A C 1
ATOM 1011 O O . CYS A 1 125 ? 9.267 -8.901 -26.164 1.00 87.69 125 CYS A O 1
ATOM 1013 N N . HIS A 1 126 ? 10.087 -6.831 -26.446 1.00 87.19 126 HIS A N 1
ATOM 1014 C CA . HIS A 1 126 ? 10.873 -7.159 -27.637 1.00 87.19 126 HIS A CA 1
ATOM 1015 C C . HIS A 1 126 ? 11.906 -8.261 -27.371 1.00 87.19 126 HIS A C 1
ATOM 1017 O O . HIS A 1 126 ? 12.001 -9.196 -28.152 1.00 87.19 126 HIS A O 1
ATOM 1023 N N . ILE A 1 127 ? 12.595 -8.205 -26.229 1.00 88.62 127 ILE A N 1
ATOM 1024 C CA . ILE A 1 127 ? 13.607 -9.194 -25.833 1.00 88.62 127 ILE A CA 1
ATOM 1025 C C . ILE A 1 127 ? 12.935 -10.503 -25.400 1.00 88.62 127 ILE A C 1
ATOM 1027 O O . ILE A 1 127 ? 13.336 -11.588 -25.807 1.00 88.62 127 ILE A O 1
ATOM 1031 N N . VAL A 1 128 ? 11.884 -10.409 -24.583 1.00 86.94 128 VAL A N 1
ATOM 1032 C CA . VAL A 1 128 ? 11.198 -11.573 -23.999 1.00 86.94 128 VAL A CA 1
ATOM 1033 C C . VAL A 1 128 ? 10.510 -12.424 -25.072 1.00 86.94 128 VAL A C 1
ATOM 1035 O O . VAL A 1 128 ? 10.415 -13.642 -24.927 1.00 86.94 128 VAL A O 1
ATOM 1038 N N . ARG A 1 129 ? 10.070 -11.808 -26.176 1.00 87.19 129 ARG A N 1
ATOM 1039 C CA . ARG A 1 129 ? 9.472 -12.511 -27.322 1.00 87.19 129 ARG A CA 1
ATOM 1040 C C . ARG A 1 129 ? 10.473 -13.300 -28.162 1.00 87.19 129 ARG A C 1
ATOM 1042 O O . ARG A 1 129 ? 10.054 -14.234 -28.836 1.00 87.19 129 ARG A O 1
ATOM 1049 N N . GLU A 1 130 ? 11.747 -12.922 -28.140 1.00 90.31 130 GLU A N 1
ATOM 1050 C CA . GLU A 1 130 ? 12.817 -13.591 -28.893 1.00 90.31 130 GLU A CA 1
ATOM 1051 C C . GLU A 1 130 ? 13.419 -14.782 -28.133 1.00 90.31 130 GLU A C 1
ATOM 1053 O O . GLU A 1 130 ? 14.203 -15.550 -28.691 1.00 90.31 130 GLU A O 1
ATOM 1058 N N . LEU A 1 131 ? 13.040 -14.973 -26.865 1.00 89.56 131 LEU A N 1
ATOM 1059 C CA . LEU A 1 131 ? 13.457 -16.132 -26.084 1.00 89.56 131 LEU A CA 1
ATOM 1060 C C . LEU A 1 131 ? 12.891 -17.435 -26.678 1.00 89.56 131 LEU A C 1
ATOM 1062 O O . LEU A 1 131 ? 11.753 -17.459 -27.150 1.00 89.56 131 LEU A O 1
ATOM 1066 N N . PRO A 1 132 ? 13.633 -18.556 -26.581 1.00 90.75 132 PRO A N 1
ATOM 1067 C CA . PRO A 1 132 ? 13.192 -19.851 -27.108 1.00 90.75 132 PRO A CA 1
ATOM 1068 C C . PRO A 1 132 ? 11.893 -20.357 -26.462 1.00 90.75 132 PRO A C 1
ATOM 1070 O O . PRO A 1 132 ? 11.190 -21.178 -27.047 1.00 90.75 132 PRO A O 1
ATOM 1073 N N . ILE A 1 133 ? 11.563 -19.871 -25.261 1.00 89.38 133 ILE A N 1
ATOM 1074 C CA . ILE A 1 133 ? 10.303 -20.135 -24.567 1.00 89.38 133 ILE A CA 1
ATOM 1075 C C . ILE A 1 133 ? 9.779 -18.801 -24.035 1.00 89.38 133 ILE A C 1
ATOM 1077 O O . ILE A 1 133 ? 10.444 -18.156 -23.225 1.00 89.38 133 ILE A O 1
ATOM 1081 N N . ASN A 1 134 ? 8.582 -18.400 -24.470 1.00 87.88 134 ASN A N 1
ATOM 1082 C CA . ASN A 1 134 ? 7.936 -17.184 -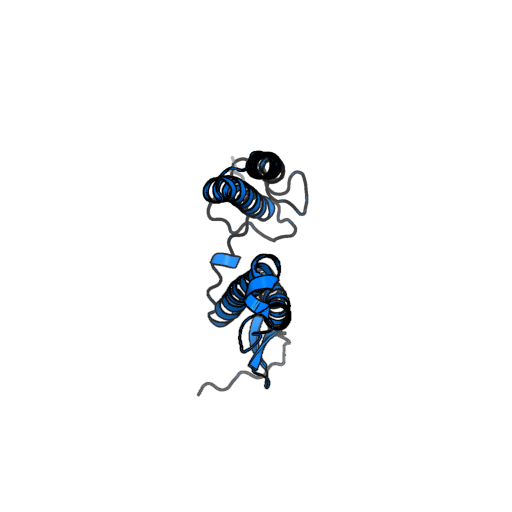23.983 1.00 87.88 134 ASN A CA 1
ATOM 1083 C C . ASN A 1 134 ? 7.337 -17.435 -22.582 1.00 87.88 134 ASN A C 1
ATOM 1085 O O . ASN A 1 134 ? 6.428 -18.262 -22.463 1.00 87.88 134 ASN A O 1
ATOM 1089 N N . PRO A 1 135 ? 7.792 -16.724 -21.533 1.00 86.56 135 PRO A N 1
ATOM 1090 C CA . PRO A 1 135 ? 7.304 -16.913 -20.169 1.00 86.56 135 PRO A CA 1
ATOM 1091 C C . PRO A 1 135 ? 5.870 -16.408 -19.937 1.00 86.56 135 PRO A C 1
ATOM 1093 O O . PRO A 1 135 ? 5.313 -16.697 -18.881 1.00 86.56 135 PRO A O 1
ATOM 1096 N N . GLN A 1 136 ? 5.266 -15.681 -20.889 1.00 90.69 136 GLN A N 1
ATOM 1097 C CA . GLN A 1 136 ? 3.914 -15.110 -20.795 1.00 90.69 136 GLN A CA 1
ATOM 1098 C C . GLN A 1 136 ? 3.735 -14.226 -19.547 1.00 90.69 136 GLN A C 1
ATOM 1100 O O . GLN A 1 136 ? 2.855 -14.469 -18.717 1.00 90.69 136 GLN A O 1
ATOM 1105 N N . GLY A 1 137 ? 4.574 -13.196 -19.388 1.00 89.12 137 GLY A N 1
ATOM 1106 C CA . GLY A 1 137 ? 4.582 -12.336 -18.197 1.00 89.12 137 GLY A CA 1
ATOM 1107 C C . GLY A 1 137 ? 3.215 -11.728 -17.866 1.00 89.12 137 GLY A C 1
ATOM 1108 O O . GLY A 1 137 ? 2.816 -11.719 -16.701 1.00 89.12 137 GLY A O 1
ATOM 1109 N N . HIS A 1 138 ? 2.434 -11.327 -18.873 1.00 92.50 138 HIS A N 1
ATOM 1110 C CA . HIS A 1 138 ? 1.089 -10.786 -18.676 1.00 92.50 138 HIS A CA 1
ATOM 1111 C C . HIS A 1 138 ? 0.118 -11.794 -18.049 1.00 92.50 138 HIS A C 1
ATOM 1113 O O . HIS A 1 138 ? -0.726 -11.426 -17.231 1.00 92.50 138 HIS A O 1
ATOM 1119 N N . ALA A 1 139 ? 0.251 -13.080 -18.385 1.00 93.12 139 ALA A N 1
ATOM 1120 C CA . ALA A 1 139 ? -0.562 -14.125 -17.772 1.00 93.12 139 ALA A CA 1
ATOM 1121 C C . ALA A 1 139 ? -0.230 -14.259 -16.277 1.00 93.12 139 ALA A C 1
ATOM 1123 O O . ALA A 1 139 ? -1.133 -14.302 -15.439 1.00 93.12 139 ALA A O 1
ATOM 1124 N N . TRP A 1 140 ? 1.058 -14.234 -15.924 1.00 93.12 140 TRP A N 1
ATOM 1125 C CA . TRP A 1 140 ? 1.496 -14.250 -14.527 1.00 93.12 140 TRP A CA 1
ATOM 1126 C C . TRP A 1 140 ? 1.056 -13.004 -13.761 1.00 93.12 140 TRP A C 1
ATOM 1128 O O . TRP A 1 140 ? 0.609 -13.125 -12.620 1.00 93.12 140 TRP A O 1
ATOM 1138 N N . TRP A 1 141 ? 1.096 -11.827 -14.389 1.00 92.88 141 TRP A N 1
ATOM 1139 C CA . TRP A 1 141 ? 0.529 -10.601 -13.825 1.00 92.88 141 TRP A CA 1
ATOM 1140 C C . TRP A 1 141 ? -0.924 -10.803 -13.389 1.00 92.88 141 TRP A C 1
ATOM 1142 O O . TRP A 1 141 ? -1.245 -10.540 -12.231 1.00 92.88 141 TRP A O 1
ATOM 1152 N N . HIS A 1 142 ? -1.788 -11.334 -14.262 1.00 92.81 142 HIS A N 1
ATOM 1153 C CA . HIS A 1 142 ? -3.187 -11.593 -13.911 1.00 92.81 142 HIS A CA 1
ATOM 1154 C C . HIS A 1 142 ? -3.337 -12.559 -12.732 1.00 92.81 142 HIS A C 1
ATOM 1156 O O . HIS A 1 142 ? -4.138 -12.299 -11.835 1.00 92.81 142 HIS A O 1
ATOM 1162 N N . MET A 1 143 ? -2.547 -13.636 -12.696 1.00 93.38 143 MET A N 1
ATOM 1163 C CA . MET A 1 143 ? -2.590 -14.614 -11.603 1.00 93.38 143 MET A CA 1
ATOM 1164 C C . MET A 1 143 ? -2.220 -13.980 -10.257 1.00 93.38 143 MET A C 1
ATOM 1166 O O . MET A 1 143 ? -2.964 -14.098 -9.280 1.00 93.38 143 MET A O 1
ATOM 1170 N N . PHE A 1 144 ? -1.095 -13.265 -10.200 1.00 92.31 144 PHE A N 1
ATOM 1171 C CA . PHE A 1 144 ? -0.631 -12.637 -8.962 1.00 92.31 144 PHE A CA 1
ATOM 1172 C C . PHE A 1 144 ? -1.519 -11.468 -8.530 1.00 92.31 144 PHE A C 1
ATOM 1174 O O . PHE A 1 144 ? -1.804 -11.329 -7.339 1.00 92.31 144 PHE A O 1
ATOM 1181 N N . MET A 1 145 ? -2.030 -10.678 -9.475 1.00 90.38 145 MET A N 1
ATOM 1182 C CA . MET A 1 145 ? -2.997 -9.627 -9.162 1.00 90.38 145 MET A CA 1
ATOM 1183 C C . MET A 1 145 ? -4.333 -10.190 -8.692 1.00 90.38 145 MET A C 1
ATOM 1185 O O . MET A 1 145 ? -4.935 -9.613 -7.790 1.00 90.38 145 MET A O 1
ATOM 1189 N N . GLY A 1 146 ? -4.775 -11.337 -9.211 1.00 88.06 146 GLY A N 1
ATOM 1190 C CA . GLY A 1 146 ? -5.944 -12.048 -8.688 1.00 88.06 146 GLY A CA 1
ATOM 1191 C C . GLY A 1 146 ? -5.777 -12.428 -7.213 1.00 88.06 146 GLY A C 1
ATOM 1192 O O . GLY A 1 146 ? -6.646 -12.143 -6.393 1.00 88.06 146 GLY A O 1
ATOM 1193 N N . ILE A 1 147 ? -4.621 -12.989 -6.845 1.00 90.44 147 ILE A N 1
ATOM 1194 C CA . ILE A 1 147 ? -4.308 -13.346 -5.449 1.00 90.44 147 ILE A CA 1
ATOM 1195 C C . ILE A 1 147 ? -4.252 -12.097 -4.557 1.00 90.44 147 ILE A C 1
ATOM 1197 O O . ILE A 1 147 ? -4.851 -12.073 -3.480 1.00 90.44 147 ILE A O 1
ATOM 1201 N N . SER A 1 148 ? -3.564 -11.047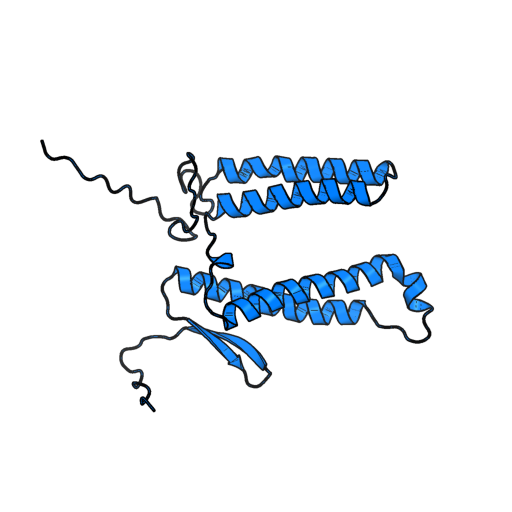 -5.011 1.00 89.50 148 SER A N 1
ATOM 1202 C CA . SER A 1 148 ? -3.467 -9.775 -4.289 1.00 89.50 148 SER A CA 1
ATOM 1203 C C . SER A 1 148 ? -4.849 -9.160 -4.042 1.00 89.50 148 SER A C 1
ATOM 1205 O O . SER A 1 148 ? -5.225 -8.881 -2.901 1.00 89.50 148 SER A O 1
ATOM 1207 N N . THR A 1 149 ? -5.643 -9.007 -5.102 1.00 87.69 149 THR A N 1
ATOM 1208 C CA . THR A 1 149 ? -6.968 -8.376 -5.035 1.00 87.69 149 THR A CA 1
ATOM 1209 C C . THR A 1 149 ? -7.968 -9.167 -4.197 1.00 87.69 149 THR A C 1
ATOM 1211 O O . THR A 1 149 ? -8.922 -8.575 -3.700 1.00 87.69 149 THR A O 1
ATOM 1214 N N . TYR A 1 150 ? -7.728 -10.459 -3.959 1.00 88.19 150 TYR A N 1
ATOM 1215 C CA . TYR A 1 150 ? -8.482 -11.252 -2.993 1.00 88.19 150 TYR A CA 1
ATOM 1216 C C . TYR A 1 150 ? -7.996 -11.048 -1.545 1.00 88.19 150 TYR A C 1
ATOM 1218 O O . TYR A 1 150 ? -8.792 -10.746 -0.654 1.00 88.19 150 TYR A O 1
ATOM 1226 N N . HIS A 1 151 ? -6.690 -11.171 -1.286 1.00 88.44 151 HIS A N 1
ATOM 1227 C CA . HIS A 1 151 ? -6.147 -11.090 0.077 1.00 88.44 151 HIS A CA 1
ATOM 1228 C C . HIS A 1 151 ? -6.199 -9.683 0.691 1.00 88.44 151 HIS A C 1
ATOM 1230 O O . HIS A 1 151 ? -6.372 -9.563 1.906 1.00 88.44 151 HIS A O 1
ATOM 1236 N N . GLY A 1 152 ? -6.098 -8.624 -0.119 1.00 84.62 152 GLY A N 1
ATOM 1237 C CA . GLY A 1 152 ? -6.197 -7.239 0.354 1.00 84.62 152 GLY A CA 1
ATOM 1238 C C . GLY A 1 152 ? -7.510 -6.969 1.107 1.00 84.62 152 GLY A C 1
ATOM 1239 O O . GLY A 1 152 ? -7.471 -6.653 2.299 1.00 84.62 152 GLY A O 1
ATOM 1240 N N . PRO A 1 153 ? -8.684 -7.150 0.473 1.00 87.25 153 PRO A N 1
ATOM 1241 C CA . PRO A 1 153 ? -9.980 -7.009 1.131 1.00 87.25 153 PRO A CA 1
ATOM 1242 C C . PRO A 1 153 ? -10.168 -7.911 2.357 1.00 87.25 153 PRO A C 1
ATOM 1244 O O . PRO A 1 153 ? -10.687 -7.429 3.361 1.00 87.25 153 PRO A O 1
ATOM 1247 N N . ILE A 1 154 ? -9.716 -9.173 2.329 1.00 87.50 154 ILE A N 1
ATOM 1248 C CA . ILE A 1 154 ? -9.822 -10.089 3.484 1.00 87.50 154 ILE A CA 1
ATOM 1249 C C . ILE A 1 154 ? -9.066 -9.539 4.700 1.00 87.50 154 ILE A C 1
ATOM 1251 O O . ILE A 1 154 ? -9.604 -9.517 5.810 1.00 87.50 154 ILE A O 1
ATOM 1255 N N . PHE A 1 155 ? -7.841 -9.042 4.506 1.00 88.19 155 PHE A N 1
ATOM 1256 C CA . PHE A 1 155 ? -7.072 -8.426 5.589 1.00 88.19 155 PHE A CA 1
ATOM 1257 C C . PHE A 1 155 ? -7.734 -7.141 6.109 1.00 88.19 155 PHE A C 1
ATOM 1259 O O . PHE A 1 155 ? -7.849 -6.948 7.320 1.00 88.19 155 PHE A O 1
ATOM 1266 N N . MET A 1 156 ? -8.240 -6.289 5.211 1.00 84.44 156 MET A N 1
ATOM 1267 C CA . MET A 1 156 ? -8.950 -5.063 5.597 1.00 84.44 156 MET A CA 1
ATOM 1268 C C . MET A 1 156 ? -10.237 -5.360 6.381 1.00 84.44 156 MET A C 1
ATOM 1270 O O . MET A 1 156 ? -10.533 -4.685 7.368 1.00 84.44 156 MET A O 1
ATOM 1274 N N . GLN A 1 157 ? -10.986 -6.391 5.980 1.00 85.69 157 GLN A N 1
ATOM 1275 C CA . GLN A 1 157 ? -12.157 -6.876 6.711 1.00 85.69 157 GLN A CA 1
ATOM 1276 C C . GLN A 1 157 ? -11.769 -7.389 8.100 1.00 85.69 157 GLN A C 1
ATOM 1278 O O . GLN A 1 157 ? -12.443 -7.057 9.073 1.00 85.69 157 GLN A O 1
ATOM 1283 N N . TYR A 1 158 ? -10.670 -8.143 8.215 1.00 88.00 158 TYR A N 1
ATOM 1284 C CA . TYR A 1 158 ? -10.175 -8.649 9.499 1.00 88.00 158 TYR A CA 1
ATOM 1285 C C . TYR A 1 158 ? -9.885 -7.504 10.468 1.00 88.00 158 TYR A C 1
ATOM 1287 O O . TYR A 1 158 ? -10.440 -7.469 11.568 1.00 88.00 158 TYR A O 1
ATOM 1295 N N . VAL A 1 159 ? -9.102 -6.520 10.020 1.00 84.38 159 VAL A N 1
ATOM 1296 C CA . VAL A 1 159 ? -8.749 -5.352 10.835 1.00 84.38 159 VAL A CA 1
ATOM 1297 C C . VAL A 1 159 ? -9.993 -4.571 11.247 1.00 84.38 159 VAL A C 1
ATOM 1299 O O . VAL A 1 159 ? -10.146 -4.244 12.423 1.00 84.38 159 VAL A O 1
ATOM 1302 N N . ARG A 1 160 ? -10.934 -4.326 10.325 1.00 84.00 160 ARG A N 1
ATOM 1303 C CA . ARG A 1 160 ? -12.174 -3.612 10.660 1.00 84.00 160 ARG A CA 1
ATOM 1304 C C . ARG A 1 160 ? -12.972 -4.329 11.745 1.00 84.00 160 ARG A C 1
ATOM 1306 O O . ARG A 1 160 ? -13.533 -3.689 12.632 1.00 84.00 160 ARG A O 1
ATOM 1313 N N . MET A 1 161 ? -13.057 -5.648 11.679 1.00 86.06 161 MET A N 1
ATOM 1314 C CA . MET A 1 161 ? -13.827 -6.412 12.653 1.00 86.06 161 MET A CA 1
ATOM 1315 C C . MET A 1 161 ? -13.155 -6.455 14.028 1.00 86.06 161 MET A C 1
ATOM 1317 O O . MET A 1 161 ? -13.853 -6.387 15.042 1.00 86.06 161 MET A O 1
ATOM 1321 N N . GLU A 1 162 ? -11.822 -6.485 14.064 1.00 83.56 162 GLU A N 1
ATOM 1322 C CA . GLU A 1 162 ? -11.047 -6.352 15.298 1.00 83.56 162 GLU A CA 1
ATOM 1323 C C . GLU A 1 162 ? -11.240 -4.964 15.937 1.00 83.56 162 GLU A C 1
ATOM 1325 O O . GLU A 1 162 ? -11.515 -4.875 17.135 1.00 83.56 162 GLU A O 1
ATOM 1330 N N . GLN A 1 163 ? -11.232 -3.887 15.138 1.00 79.75 163 GLN A N 1
ATOM 1331 C CA . GLN A 1 163 ? -11.549 -2.525 15.603 1.00 79.75 163 GLN A CA 1
ATOM 1332 C C . GLN A 1 163 ? -12.962 -2.422 16.198 1.00 79.75 163 GLN A C 1
ATOM 1334 O O . GLN A 1 163 ? -13.176 -1.749 17.205 1.00 79.75 163 GLN A O 1
ATOM 1339 N N . LEU A 1 164 ? -13.931 -3.129 15.606 1.00 82.88 164 LEU A N 1
ATOM 1340 C CA . LEU A 1 164 ? -15.302 -3.234 16.117 1.00 82.88 164 LEU A CA 1
ATOM 1341 C C . LEU A 1 164 ? -15.431 -4.170 17.335 1.00 82.88 164 LEU A C 1
ATOM 1343 O O . LEU A 1 164 ? -16.549 -4.427 17.783 1.00 82.88 164 LEU A O 1
ATOM 1347 N N . LYS A 1 165 ? -14.317 -4.689 17.872 1.00 83.12 165 LYS A N 1
ATOM 1348 C CA . LYS A 1 165 ? -14.257 -5.628 19.007 1.00 83.12 165 LYS A CA 1
ATOM 1349 C C . LYS A 1 165 ? -15.075 -6.909 18.792 1.00 83.12 165 LYS A C 1
ATOM 1351 O O . LYS A 1 165 ? -15.536 -7.525 19.754 1.00 83.12 165 LYS A O 1
ATOM 1356 N N . LYS A 1 166 ? -15.268 -7.330 17.539 1.00 84.50 166 LYS A N 1
ATOM 1357 C CA . LYS A 1 166 ? -15.946 -8.590 17.206 1.00 84.50 166 LYS A CA 1
ATOM 1358 C C . LYS A 1 166 ? -14.933 -9.734 17.182 1.00 84.50 166 LYS A C 1
ATOM 1360 O O . LYS A 1 166 ? -13.800 -9.552 16.744 1.00 84.50 166 LYS A O 1
ATOM 1365 N N . LYS A 1 167 ? -15.340 -10.933 17.617 1.00 85.12 167 LYS A N 1
ATOM 1366 C CA . LYS A 1 167 ? -14.499 -12.130 17.465 1.00 85.12 167 LYS A CA 1
ATOM 1367 C C . LYS A 1 167 ? -14.409 -12.511 15.991 1.00 85.12 167 LYS A C 1
ATOM 1369 O O . LYS A 1 167 ? -15.422 -12.828 15.366 1.00 85.12 167 LYS A O 1
ATOM 1374 N N . VAL A 1 168 ? -13.191 -12.512 15.466 1.00 88.06 168 VAL A N 1
ATOM 1375 C CA . VAL A 1 168 ? -12.885 -12.924 14.097 1.00 88.06 168 VAL A CA 1
ATOM 1376 C C . VAL A 1 168 ? -11.722 -13.892 14.068 1.00 88.06 168 VAL A C 1
ATOM 1378 O O . VAL A 1 168 ? -10.831 -13.832 14.913 1.00 88.06 168 VAL A O 1
ATOM 1381 N N . ARG A 1 169 ? -11.740 -14.790 13.084 1.00 87.44 169 ARG A N 1
ATOM 1382 C CA . ARG A 1 169 ? -10.632 -15.698 12.783 1.00 87.44 169 ARG A CA 1
ATOM 1383 C C . ARG A 1 169 ? -10.465 -15.830 11.277 1.00 87.44 169 ARG A C 1
ATOM 1385 O O . ARG A 1 169 ? -11.449 -15.834 10.537 1.00 87.44 169 ARG A O 1
ATOM 1392 N N . ILE A 1 170 ? -9.220 -15.988 10.840 1.00 88.75 170 ILE A N 1
ATOM 1393 C CA . ILE A 1 170 ? -8.913 -16.421 9.477 1.00 88.75 170 ILE A CA 1
ATOM 1394 C C . ILE A 1 170 ? -9.015 -17.949 9.412 1.00 88.75 170 ILE A C 1
ATOM 1396 O O . ILE A 1 170 ? -8.385 -18.672 10.193 1.00 88.75 170 ILE A O 1
ATOM 1400 N N . HIS A 1 171 ? -9.835 -18.436 8.489 1.00 87.44 171 HIS A N 1
ATOM 1401 C CA . HIS A 1 171 ? -10.105 -19.847 8.264 1.00 87.44 171 HIS A CA 1
ATOM 1402 C C . HIS A 1 171 ? -9.595 -20.265 6.884 1.00 87.44 171 HIS A C 1
ATOM 1404 O O . HIS A 1 171 ? -9.859 -19.596 5.887 1.00 87.44 171 HIS A O 1
ATOM 1410 N N . ASP A 1 172 ? -8.897 -21.395 6.821 1.00 85.06 172 ASP A N 1
ATOM 1411 C CA . ASP A 1 172 ? -8.421 -21.971 5.567 1.00 85.06 172 ASP A CA 1
ATOM 1412 C C . ASP A 1 172 ? -9.557 -22.801 4.951 1.00 85.06 172 ASP A C 1
ATOM 1414 O O . ASP A 1 172 ? -10.118 -23.686 5.597 1.00 85.06 172 ASP A O 1
ATOM 1418 N N . THR A 1 173 ? -9.979 -22.472 3.734 1.00 81.81 173 THR A N 1
ATOM 1419 C CA . THR A 1 173 ? -11.015 -23.239 3.022 1.00 81.81 173 THR A CA 1
ATOM 1420 C C . THR A 1 173 ? -10.431 -24.514 2.408 1.00 81.81 173 THR A C 1
ATOM 1422 O O . THR A 1 173 ? -9.213 -24.677 2.329 1.00 81.81 173 THR A O 1
ATOM 1425 N N . CYS A 1 174 ? -11.287 -25.425 1.932 1.00 66.19 174 CYS A N 1
ATOM 1426 C CA . CYS A 1 174 ? -10.856 -26.703 1.350 1.00 66.19 174 CYS A CA 1
ATOM 1427 C C . CYS A 1 174 ? -9.953 -26.569 0.107 1.00 66.19 174 CYS A C 1
ATOM 1429 O O . CYS A 1 174 ? -9.282 -27.529 -0.252 1.00 66.19 174 CYS A O 1
ATOM 1431 N N . ILE A 1 175 ? -9.902 -25.388 -0.517 1.00 72.06 175 ILE A N 1
ATOM 1432 C CA . ILE A 1 175 ? -9.080 -25.087 -1.703 1.00 72.06 175 ILE A CA 1
ATOM 1433 C C . ILE A 1 175 ? -7.762 -24.382 -1.296 1.00 72.06 175 ILE A C 1
ATOM 1435 O O . ILE A 1 175 ? -6.991 -23.937 -2.137 1.00 72.06 175 ILE A O 1
ATOM 1439 N N . GLY A 1 176 ? -7.478 -24.251 0.006 1.00 69.19 176 GLY A N 1
ATOM 1440 C CA . GLY A 1 176 ? -6.302 -23.526 0.505 1.00 69.19 176 GLY A CA 1
ATOM 1441 C C . GLY A 1 176 ? -6.436 -22.000 0.429 1.00 69.19 176 GLY A C 1
ATOM 1442 O O . GLY A 1 176 ? -5.468 -21.282 0.660 1.00 69.19 176 GLY A O 1
ATOM 1443 N N . ILE A 1 177 ? -7.636 -21.493 0.128 1.00 79.19 177 ILE A N 1
ATOM 1444 C CA . ILE A 1 177 ? -7.937 -20.060 0.091 1.00 79.19 177 ILE A CA 1
ATOM 1445 C C . ILE A 1 177 ? -8.302 -19.601 1.505 1.00 79.19 177 ILE A C 1
ATOM 1447 O O . ILE A 1 177 ? -9.166 -20.202 2.152 1.00 79.19 177 ILE A O 1
ATOM 1451 N N . GLN A 1 178 ? -7.658 -18.542 1.988 1.00 85.69 178 GLN A N 1
ATOM 1452 C CA . GLN A 1 178 ? -7.893 -18.007 3.329 1.00 85.69 178 GLN A CA 1
ATOM 1453 C C . GLN A 1 178 ? -9.085 -17.051 3.320 1.00 85.69 178 GLN A C 1
ATOM 1455 O O . GLN A 1 178 ? -9.083 -16.066 2.589 1.00 85.69 178 GLN A O 1
ATOM 1460 N N . THR A 1 179 ? -10.084 -17.304 4.163 1.00 86.88 179 THR A N 1
ATOM 1461 C CA . THR A 1 179 ? -11.259 -16.435 4.310 1.00 86.88 179 THR A CA 1
ATOM 1462 C C . THR A 1 179 ? -11.410 -15.947 5.744 1.00 86.88 179 THR A C 1
ATOM 1464 O O . THR A 1 179 ? -10.939 -16.578 6.692 1.00 86.88 179 THR A O 1
ATOM 1467 N N . ILE A 1 180 ? -12.103 -14.827 5.923 1.00 87.38 180 ILE A N 1
ATOM 1468 C CA . ILE A 1 180 ? -12.494 -14.331 7.241 1.00 87.38 180 ILE A CA 1
ATOM 1469 C C . ILE A 1 180 ? -13.815 -14.965 7.687 1.00 87.38 180 ILE A C 1
ATOM 1471 O O . ILE A 1 180 ? -14.764 -15.065 6.911 1.00 87.38 180 ILE A O 1
ATOM 1475 N N . VAL A 1 181 ? -13.887 -15.366 8.958 1.00 86.06 181 VAL A N 1
ATOM 1476 C CA . VAL A 1 181 ? -15.126 -15.804 9.610 1.00 86.06 181 VAL A C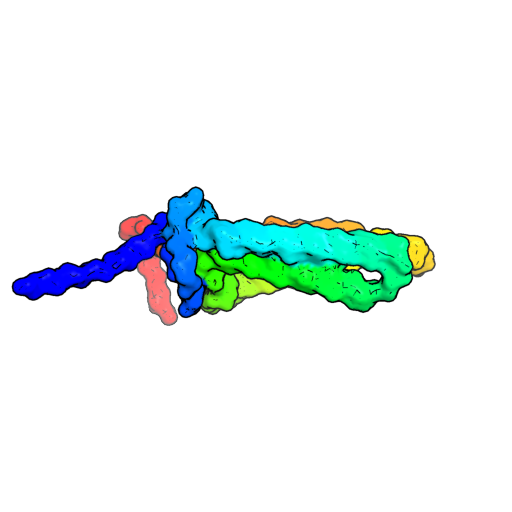A 1
ATOM 1477 C C . VAL A 1 181 ? -15.346 -14.981 10.872 1.00 86.06 181 VAL A C 1
ATOM 1479 O O . VAL A 1 181 ? -14.440 -14.807 11.691 1.00 86.06 181 VAL A O 1
ATOM 1482 N N . VAL A 1 182 ? -16.571 -14.486 11.030 1.00 83.88 182 VAL A N 1
ATOM 1483 C CA . VAL A 1 182 ? -17.024 -13.776 12.226 1.00 83.88 182 VAL A CA 1
ATOM 1484 C C . VAL A 1 182 ? -17.714 -14.776 13.137 1.00 83.88 182 VAL A C 1
ATOM 1486 O O . VAL A 1 182 ? -18.685 -15.416 12.740 1.00 83.88 182 VAL A O 1
ATOM 1489 N N . GLU A 1 183 ? -17.225 -14.923 14.362 1.00 82.00 183 GLU A N 1
ATOM 1490 C CA . GLU A 1 183 ? -17.907 -15.750 15.352 1.00 82.00 183 GLU A CA 1
ATOM 1491 C C . GLU A 1 183 ? -19.111 -14.978 15.888 1.00 82.00 183 GLU A C 1
ATOM 1493 O O . GLU A 1 183 ? -18.966 -14.059 16.697 1.00 82.00 183 GLU A O 1
ATOM 1498 N N . ASN A 1 184 ? -20.311 -15.359 15.453 1.00 65.94 184 ASN A N 1
ATOM 1499 C CA . ASN A 1 184 ? -21.530 -14.917 16.113 1.00 65.94 184 ASN A CA 1
ATOM 1500 C C . ASN A 1 184 ? -21.612 -15.628 17.465 1.00 65.94 184 ASN A C 1
ATOM 1502 O O . ASN A 1 184 ? -21.924 -16.816 17.534 1.00 65.94 184 ASN A O 1
ATOM 1506 N N . ILE A 1 185 ? -21.328 -14.907 18.548 1.00 57.47 185 ILE A N 1
ATOM 1507 C CA . ILE A 1 185 ? -21.663 -15.368 19.896 1.00 57.47 185 ILE A CA 1
ATOM 1508 C C . ILE A 1 185 ? -23.182 -15.204 20.050 1.00 57.47 185 ILE A C 1
ATOM 1510 O O . ILE A 1 185 ? -23.661 -14.228 20.618 1.00 57.47 185 ILE A O 1
ATOM 1514 N N . GLY A 1 186 ? -23.946 -16.126 19.464 1.00 50.31 186 GLY A N 1
ATOM 1515 C CA . GLY A 1 186 ? -25.319 -16.384 19.887 1.00 50.31 186 GLY A CA 1
ATOM 1516 C C . GLY A 1 186 ? -25.307 -17.190 21.193 1.00 50.31 186 GLY A C 1
ATOM 1517 O O . GLY A 1 186 ? -24.321 -17.887 21.454 1.00 50.31 186 GLY A O 1
ATOM 1518 N N . PRO A 1 187 ? -26.366 -17.121 22.016 1.00 49.28 187 PRO A N 1
ATOM 1519 C CA . PRO A 1 187 ? -26.430 -17.815 23.305 1.00 49.28 187 PRO A CA 1
ATOM 1520 C C . PRO A 1 187 ? -26.304 -19.353 23.226 1.00 49.28 187 PRO A C 1
ATOM 1522 O O . PRO A 1 187 ? -26.067 -19.970 24.257 1.00 49.28 187 PRO A O 1
ATOM 1525 N N . ASP A 1 188 ? -26.334 -19.960 22.032 1.00 50.22 188 ASP A N 1
ATOM 1526 C CA . ASP A 1 188 ? -26.345 -21.419 21.831 1.00 50.22 188 ASP A CA 1
ATOM 1527 C C . ASP A 1 188 ? -25.156 -21.980 21.021 1.00 50.22 188 ASP A C 1
ATOM 1529 O O . ASP A 1 188 ? -25.326 -22.874 20.192 1.00 50.22 188 ASP A O 1
ATOM 1533 N N . SER A 1 189 ? -23.921 -21.502 21.228 1.00 40.06 189 SER A N 1
ATOM 1534 C CA . SER A 1 189 ? -22.751 -22.212 20.665 1.00 40.06 189 SER A CA 1
ATOM 1535 C C . SER A 1 189 ? -22.185 -23.240 21.663 1.00 40.06 189 SER A C 1
ATOM 1537 O O . SER A 1 189 ? -21.842 -22.867 22.792 1.00 40.06 189 SER A O 1
ATOM 1539 N N . PRO A 1 190 ? -22.075 -24.535 21.295 1.00 41.97 190 PRO A N 1
ATOM 1540 C CA . PRO A 1 190 ? -21.605 -25.574 22.200 1.00 41.97 190 PRO A CA 1
ATOM 1541 C C . PRO A 1 190 ? -20.136 -25.333 22.559 1.00 41.97 190 PRO A C 1
ATOM 1543 O O . PRO A 1 190 ? -19.278 -25.145 21.693 1.00 41.97 190 PRO A O 1
ATOM 1546 N N . LYS A 1 191 ? -19.841 -25.337 23.865 1.00 43.62 191 LYS A N 1
ATOM 1547 C CA . LYS A 1 191 ? -18.473 -25.276 24.393 1.00 43.62 191 LYS A CA 1
ATOM 1548 C C . LYS A 1 191 ? -17.651 -26.394 23.743 1.00 43.62 191 LYS A C 1
ATOM 1550 O O . LYS A 1 191 ? -17.985 -27.565 23.899 1.00 43.62 191 LYS A O 1
ATOM 1555 N N . LYS A 1 192 ? -16.572 -26.039 23.033 1.00 40.09 192 LYS A N 1
ATOM 1556 C CA . LYS A 1 192 ? -15.591 -27.022 22.546 1.00 40.09 192 LYS A CA 1
ATOM 1557 C C . LYS A 1 192 ? -15.111 -27.885 23.725 1.00 40.09 192 LYS A C 1
ATOM 1559 O O . LYS A 1 192 ? -14.743 -27.303 24.753 1.00 40.09 192 LYS A O 1
ATOM 1564 N N . PRO A 1 193 ? -15.071 -29.223 23.596 1.00 44.41 193 PRO A N 1
ATOM 1565 C CA . PRO A 1 193 ? -14.427 -30.069 24.588 1.00 44.41 193 PRO A CA 1
ATOM 1566 C C . PRO A 1 193 ? -12.943 -29.712 24.638 1.00 44.41 193 PRO A C 1
ATOM 1568 O O . PRO A 1 193 ? -12.290 -29.590 23.599 1.00 44.41 193 PRO A O 1
ATOM 1571 N N . LYS A 1 194 ? -12.425 -29.511 25.849 1.00 42.88 194 LYS A N 1
ATOM 1572 C CA . LYS A 1 194 ? -10.984 -29.492 26.088 1.00 42.88 194 LYS A CA 1
ATOM 1573 C C . LYS A 1 194 ? -10.495 -30.930 25.911 1.00 42.88 194 LYS A C 1
ATOM 1575 O O . LYS A 1 194 ? -10.961 -31.798 26.645 1.00 42.88 194 LYS A O 1
ATOM 1580 N N . HIS A 1 195 ? -9.618 -31.155 24.939 1.00 41.62 195 HIS A N 1
ATOM 1581 C CA . HIS A 1 195 ? -8.743 -32.322 24.902 1.00 41.62 195 HIS A CA 1
ATOM 1582 C C . HIS A 1 195 ? -7.347 -31.884 25.321 1.00 41.62 195 HIS A C 1
ATOM 1584 O O . HIS A 1 195 ? -6.958 -30.760 24.919 1.00 41.62 195 HIS A O 1
#

Mean predicted aligned error: 11.46 Å

Solvent-accessible surface area (backbone atoms only — not comparable to full-atom values): 11079 Å² total; per-residue (Å²): 136,83,81,78,82,76,74,76,73,71,64,66,36,75,78,46,73,76,56,43,98,73,82,74,91,63,62,54,33,73,88,33,59,76,27,28,23,53,65,67,21,58,60,24,51,54,34,37,55,53,15,52,53,48,31,55,51,38,58,76,71,67,55,61,70,76,61,41,52,53,24,52,48,41,25,52,52,17,52,54,49,21,55,40,34,23,49,32,58,46,57,87,80,63,61,79,52,66,59,53,47,48,36,44,48,46,18,54,51,27,41,53,54,14,50,51,27,42,49,44,46,72,75,40,41,76,61,48,66,71,40,100,66,67,84,52,37,62,61,51,19,53,55,24,42,52,53,14,68,52,28,46,56,46,37,54,51,51,53,53,37,51,73,69,70,46,56,67,47,74,41,75,43,100,84,72,50,77,41,74,46,72,60,78,86,55,100,83,71,80,78,77,81,88,128